Protein AF-0000000075721009 (afdb_homodimer)

Secondary structure (DSSP, 8-state):
-EEEEEEEEEPPTTSTTTT-EEEEEEE--TTTTSSPPEEEESS---BTTB-TT-BB--GGGS-----TT--GGGGS----TT--HHHHHHHHHHHHHS--TTS-S-HHHHHHHHH-HHHHHHHHHHHHHHHHHHTT--/-EEEEEEEEEPPTTSTTTT-EEEEEEE--TTTTSSPPEEEESS---BTTB-TTSBB--GGGS-----TT--GGGGS----TT--HHHHHHHHHHHHHS--TTS-S-HHHHHHHHH-HHHHHHHHHHHHHHHHHHTT--

Structure (mmCIF, N/CA/C/O backbone):
data_AF-0000000075721009-model_v1
#
loop_
_entity.id
_entity.type
_entity.pdbx_description
1 polymer 'Ubiquitin-conjugating enzyme family protein'
#
loop_
_atom_site.group_PDB
_atom_site.id
_atom_site.type_symbol
_atom_site.label_atom_id
_atom_site.label_alt_id
_atom_site.label_comp_id
_atom_site.label_asym_id
_atom_site.label_entity_id
_atom_site.label_seq_id
_atom_site.pdbx_PDB_ins_code
_atom_site.Cartn_x
_atom_site.Cartn_y
_atom_site.Cartn_z
_atom_site.occupancy
_atom_site.B_iso_or_equiv
_atom_site.auth_seq_id
_atom_site.auth_comp_id
_atom_site.auth_asym_id
_atom_site.auth_atom_id
_atom_site.pdbx_PDB_model_num
ATOM 1 N N . MET A 1 1 ? 11.953 -5.758 -6.512 1 56.84 1 MET A N 1
ATOM 2 C CA . MET A 1 1 ? 10.547 -5.809 -6.883 1 56.84 1 MET A CA 1
ATOM 3 C C . MET A 1 1 ? 9.984 -4.402 -7.094 1 56.84 1 MET A C 1
ATOM 5 O O . MET A 1 1 ? 10.141 -3.533 -6.238 1 56.84 1 MET A O 1
ATOM 9 N N . PHE A 1 2 ? 9.781 -4.086 -8.477 1 66.88 2 PHE A N 1
ATOM 10 C CA . PHE A 1 2 ? 9.352 -2.713 -8.695 1 66.88 2 PHE A CA 1
ATOM 11 C C . PHE A 1 2 ? 7.836 -2.596 -8.578 1 66.88 2 PHE A C 1
ATOM 13 O O . PHE A 1 2 ? 7.102 -3.176 -9.383 1 66.88 2 PHE A O 1
ATOM 20 N N . SER A 1 3 ? 7.258 -2.373 -7.465 1 83.38 3 SER A N 1
ATOM 21 C CA . SER A 1 3 ? 5.828 -2.148 -7.289 1 83.38 3 SER A CA 1
ATOM 22 C C . SER A 1 3 ? 5.516 -0.664 -7.129 1 83.38 3 SER A C 1
ATOM 24 O O . SER A 1 3 ? 6.395 0.124 -6.766 1 83.38 3 SER A O 1
ATOM 26 N N . HIS A 1 4 ? 4.391 -0.31 -7.734 1 89.38 4 HIS A N 1
ATOM 27 C CA . HIS A 1 4 ? 3.795 1.002 -7.504 1 89.38 4 HIS A CA 1
ATOM 28 C C . HIS A 1 4 ? 2.66 0.92 -6.488 1 89.38 4 HIS A C 1
ATOM 30 O O . HIS A 1 4 ? 1.755 0.095 -6.625 1 89.38 4 HIS A O 1
ATOM 36 N N . TRP A 1 5 ? 2.807 1.748 -5.457 1 93.69 5 TRP A N 1
ATOM 37 C CA . TRP A 1 5 ? 1.843 1.697 -4.363 1 93.69 5 TRP A CA 1
ATOM 38 C C . TRP A 1 5 ? 1.015 2.977 -4.309 1 93.69 5 TRP A C 1
ATOM 40 O O . TRP A 1 5 ? 1.565 4.082 -4.301 1 93.69 5 TRP A O 1
ATOM 50 N N . ARG A 1 6 ? -0.288 2.783 -4.262 1 94.25 6 ARG A N 1
ATOM 51 C CA . ARG A 1 6 ? -1.22 3.885 -4.043 1 94.25 6 ARG A CA 1
ATOM 52 C C . ARG A 1 6 ? -2.135 3.602 -2.857 1 94.25 6 ARG A C 1
ATOM 54 O O . ARG A 1 6 ? -2.531 2.457 -2.631 1 94.25 6 ARG A O 1
ATOM 61 N N . VAL A 1 7 ? -2.408 4.602 -2.162 1 95.44 7 VAL A N 1
ATOM 62 C CA . VAL A 1 7 ? -3.338 4.496 -1.042 1 95.44 7 VAL A CA 1
ATOM 63 C C . VAL A 1 7 ? -4.336 5.648 -1.086 1 95.44 7 VAL A C 1
ATOM 65 O O . VAL A 1 7 ? -3.982 6.77 -1.465 1 95.44 7 VAL A O 1
ATOM 68 N N . THR A 1 8 ? -5.539 5.363 -0.881 1 95.06 8 THR A N 1
ATOM 69 C CA . THR A 1 8 ? -6.562 6.387 -0.693 1 95.06 8 THR A CA 1
ATOM 70 C C . THR A 1 8 ? -6.98 6.473 0.771 1 95.06 8 THR A C 1
ATOM 72 O O . THR A 1 8 ? -7.535 5.52 1.32 1 95.06 8 THR A O 1
ATOM 75 N N . ILE A 1 9 ? -6.699 7.555 1.381 1 94.31 9 ILE A N 1
ATOM 76 C CA . ILE A 1 9 ? -7.07 7.793 2.773 1 94.31 9 ILE A CA 1
ATOM 77 C C . ILE A 1 9 ? -8.477 8.375 2.842 1 94.31 9 ILE A C 1
ATOM 79 O O . ILE A 1 9 ? -8.773 9.375 2.178 1 94.31 9 ILE A O 1
ATOM 83 N N . ILE A 1 10 ? -9.266 7.781 3.598 1 92.88 10 ILE A N 1
ATOM 84 C CA . ILE A 1 10 ? -10.633 8.242 3.779 1 92.88 10 ILE A CA 1
ATOM 85 C C . ILE A 1 10 ? -10.828 8.742 5.211 1 92.88 10 ILE A C 1
ATOM 87 O O . ILE A 1 10 ? -10.578 8.008 6.168 1 92.88 10 ILE A O 1
ATOM 91 N N . GLY A 1 11 ? -11.242 9.945 5.293 1 92.44 11 GLY A N 1
ATOM 92 C CA . GLY A 1 11 ? -11.414 10.547 6.605 1 92.44 11 GLY A CA 1
ATOM 93 C C . GLY A 1 11 ? -12.57 9.961 7.383 1 92.44 11 GLY A C 1
ATOM 94 O O . GLY A 1 11 ? -13.68 9.844 6.859 1 92.44 11 GLY A O 1
ATOM 95 N N . GLN A 1 12 ? -12.312 9.602 8.594 1 89.81 12 GLN A N 1
ATOM 96 C CA . GLN A 1 12 ? -13.336 9.031 9.453 1 89.81 12 GLN A CA 1
ATOM 97 C C . GLN A 1 12 ? -14.195 10.117 10.094 1 89.81 12 GLN A C 1
ATOM 99 O O . GLN A 1 12 ? -13.727 11.242 10.297 1 89.81 12 GLN A O 1
ATOM 104 N N . SER A 1 13 ? -15.391 9.758 10.484 1 91.75 13 SER A N 1
ATOM 105 C CA . SER A 1 13 ? -16.297 10.695 11.133 1 91.75 13 SER A CA 1
ATOM 106 C C . SER A 1 13 ? -15.703 11.234 12.43 1 91.75 13 SER A C 1
ATOM 108 O O . SER A 1 13 ? -15.102 10.484 13.195 1 91.75 13 SER A O 1
ATOM 110 N N . GLY A 1 14 ? -15.883 12.492 12.688 1 91.75 14 GLY A N 1
ATOM 111 C CA . GLY A 1 14 ? -15.453 13.094 13.938 1 91.75 14 GLY A CA 1
ATOM 112 C C . GLY A 1 14 ? -14.047 13.664 13.875 1 91.75 14 GLY A C 1
ATOM 113 O O . GLY A 1 14 ? -13.547 14.203 14.859 1 91.75 14 GLY A O 1
ATOM 114 N N . THR A 1 15 ? -13.43 13.484 12.75 1 91.31 15 THR A N 1
ATOM 115 C CA . THR A 1 15 ? -12.094 14.047 12.586 1 91.31 15 THR A CA 1
ATOM 116 C C . THR A 1 15 ? -12.148 15.336 11.766 1 91.31 15 THR A C 1
ATOM 118 O O . THR A 1 15 ? -13.188 15.664 11.188 1 91.31 15 THR A O 1
ATOM 121 N N . ARG A 1 16 ? -11.109 16.062 11.688 1 92.38 16 ARG A N 1
ATOM 122 C CA . ARG A 1 16 ? -11.016 17.297 10.922 1 92.38 16 ARG A CA 1
ATOM 123 C C . ARG A 1 16 ? -11.125 17.031 9.422 1 92.38 16 ARG A C 1
ATOM 125 O O . ARG A 1 16 ? -11.367 17.938 8.641 1 92.38 16 ARG A O 1
ATOM 132 N N . PHE A 1 17 ? -10.961 15.922 9.031 1 93 17 PHE A N 1
ATOM 133 C CA . PHE A 1 17 ? -11.023 15.602 7.613 1 93 17 PHE A CA 1
ATOM 134 C C . PHE A 1 17 ? -12.07 14.531 7.34 1 93 17 PHE A C 1
ATOM 136 O O . PHE A 1 17 ? -11.906 13.703 6.449 1 93 17 PHE A O 1
ATOM 143 N N . SER A 1 18 ? -13.102 14.641 8.086 1 92.19 18 SER A N 1
ATOM 144 C CA . SER A 1 18 ? -14.234 13.742 7.902 1 92.19 18 SER A CA 1
ATOM 145 C C . SER A 1 18 ? -14.734 13.766 6.461 1 92.19 18 SER A C 1
ATOM 147 O O . SER A 1 18 ? -14.852 14.836 5.855 1 92.19 18 SER A O 1
ATOM 149 N N . ASP A 1 19 ? -14.938 12.602 5.871 1 89.62 19 ASP A N 1
ATOM 150 C CA . ASP A 1 19 ? -15.539 12.398 4.559 1 89.62 19 ASP A CA 1
ATOM 151 C C . ASP A 1 19 ? -14.57 12.789 3.443 1 89.62 19 ASP A C 1
ATOM 153 O O . ASP A 1 19 ? -14.961 12.859 2.275 1 89.62 19 ASP A O 1
ATOM 157 N N . CYS A 1 20 ? -13.375 13.109 3.758 1 92.81 20 CYS A N 1
ATOM 158 C CA . CYS A 1 20 ? -12.367 13.406 2.742 1 92.81 20 CYS A CA 1
ATOM 159 C C . CYS A 1 20 ? -11.859 12.125 2.086 1 92.81 20 CYS A C 1
ATOM 161 O O . CYS A 1 20 ? -11.789 11.078 2.73 1 92.81 20 CYS A O 1
ATOM 163 N N . ILE A 1 21 ? -11.68 12.188 0.817 1 93.88 21 ILE A N 1
ATOM 164 C CA . ILE A 1 21 ? -11.062 11.117 0.042 1 93.88 21 ILE A CA 1
ATOM 165 C C . ILE A 1 21 ? -9.75 11.609 -0.558 1 93.88 21 ILE A C 1
ATOM 167 O O . ILE A 1 21 ? -9.75 12.422 -1.487 1 93.88 21 ILE A O 1
ATOM 171 N N . LEU A 1 22 ? -8.641 11.133 -0.077 1 96.12 22 LEU A N 1
ATOM 172 C CA . LEU A 1 22 ? -7.328 11.688 -0.396 1 96.12 22 LEU A CA 1
ATOM 173 C C . LEU A 1 22 ? -6.414 10.617 -0.989 1 96.12 22 LEU A C 1
ATOM 175 O O . LEU A 1 22 ? -5.867 9.789 -0.259 1 96.12 22 LEU A O 1
ATOM 179 N N . PRO A 1 23 ? -6.246 10.625 -2.312 1 96.06 23 PRO A N 1
ATOM 180 C CA . PRO A 1 23 ? -5.34 9.656 -2.936 1 96.06 23 PRO A CA 1
ATOM 181 C C . PRO A 1 23 ? -3.871 10.039 -2.779 1 96.06 23 PRO A C 1
ATOM 183 O O . PRO A 1 23 ? -3.527 11.227 -2.844 1 96.06 23 PRO A O 1
ATOM 186 N N . ALA A 1 24 ? -3.043 9.086 -2.549 1 96.75 24 ALA A N 1
ATOM 187 C CA . ALA A 1 24 ? -1.603 9.273 -2.4 1 96.75 24 ALA A CA 1
ATOM 188 C C . ALA A 1 24 ? -0.831 8.102 -3.002 1 96.75 24 ALA A C 1
ATOM 190 O O . ALA A 1 24 ? -1.404 7.039 -3.262 1 96.75 24 ALA A O 1
ATOM 191 N N . GLU A 1 25 ? 0.411 8.375 -3.26 1 96.94 25 GLU A N 1
ATOM 192 C CA . GLU A 1 25 ? 1.285 7.305 -3.736 1 96.94 25 GLU A CA 1
ATOM 193 C C . GLU A 1 25 ? 2.559 7.219 -2.9 1 96.94 25 GLU A C 1
ATOM 195 O O . GLU A 1 25 ? 2.961 8.203 -2.271 1 96.94 25 GLU A O 1
ATOM 200 N N . LEU A 1 26 ? 3.141 6.031 -2.807 1 96.12 26 LEU A N 1
ATOM 201 C CA . LEU A 1 26 ? 4.441 5.777 -2.201 1 96.12 26 LEU A CA 1
ATOM 202 C C . LEU A 1 26 ? 5.473 5.402 -3.26 1 96.12 26 LEU A C 1
ATOM 204 O O . LEU A 1 26 ? 5.215 4.547 -4.109 1 96.12 26 LEU A O 1
ATOM 208 N N . ILE A 1 27 ? 6.559 6.082 -3.23 1 94.69 27 ILE A N 1
ATOM 209 C CA . ILE A 1 27 ? 7.656 5.84 -4.156 1 94.69 27 ILE A CA 1
ATOM 210 C C . ILE A 1 27 ? 8.844 5.238 -3.404 1 94.69 27 ILE A C 1
ATOM 212 O O . ILE A 1 27 ? 9.469 5.906 -2.576 1 94.69 27 ILE A O 1
ATOM 216 N N . PHE A 1 28 ? 9.172 4.023 -3.791 1 92.88 28 PHE A N 1
ATOM 217 C CA . PHE A 1 28 ? 10.172 3.279 -3.029 1 92.88 28 PHE A CA 1
ATOM 218 C C . PHE A 1 28 ? 11.547 3.41 -3.668 1 92.88 28 PHE A C 1
ATOM 220 O O . PHE A 1 28 ? 11.68 3.309 -4.891 1 92.88 28 PHE A O 1
ATOM 227 N N . PRO A 1 29 ? 12.508 3.684 -2.82 1 92.06 29 PRO A N 1
ATOM 228 C CA . PRO A 1 29 ? 13.875 3.637 -3.344 1 92.06 29 PRO A CA 1
ATOM 229 C C . PRO A 1 29 ? 14.359 2.213 -3.609 1 92.06 29 PRO A C 1
ATOM 231 O O . PRO A 1 29 ? 13.711 1.249 -3.193 1 92.06 29 PRO A O 1
ATOM 234 N N . GLU A 1 30 ? 15.445 2.076 -4.238 1 88.06 30 GLU A N 1
ATOM 235 C CA . GLU A 1 30 ? 15.984 0.767 -4.59 1 88.06 30 GLU A CA 1
ATOM 236 C C . GLU A 1 30 ? 16.406 -0.006 -3.346 1 88.06 30 GLU A C 1
ATOM 238 O O . GLU A 1 30 ? 16.328 -1.235 -3.312 1 88.06 30 GLU A O 1
ATOM 243 N N . ASP A 1 31 ? 16.812 0.686 -2.352 1 90.88 31 ASP A N 1
ATOM 244 C CA . ASP A 1 31 ? 17.375 0.026 -1.173 1 90.88 31 ASP A CA 1
ATOM 245 C C . ASP A 1 31 ? 16.344 -0.049 -0.05 1 90.88 31 ASP A C 1
ATOM 247 O O . ASP A 1 31 ? 16.688 -0.288 1.107 1 90.88 31 ASP A O 1
ATOM 251 N N . PHE A 1 32 ? 15.164 0.135 -0.405 1 90.75 32 PHE A N 1
ATOM 252 C CA . PHE A 1 32 ? 14.141 -0.122 0.598 1 90.75 32 PHE A CA 1
ATOM 253 C C . PHE A 1 32 ? 14.305 -1.515 1.195 1 90.75 32 PHE A C 1
ATOM 255 O O . PHE A 1 32 ? 14.57 -2.479 0.474 1 90.75 32 PHE A O 1
ATOM 262 N N . PRO A 1 33 ? 14.18 -1.619 2.514 1 90.25 33 PRO A N 1
ATOM 263 C CA . PRO A 1 33 ? 13.719 -0.748 3.598 1 90.25 33 PRO A CA 1
ATOM 264 C C . PRO A 1 33 ? 14.867 -0.034 4.309 1 90.25 33 PRO A C 1
ATOM 266 O O . PRO A 1 33 ? 14.68 0.503 5.402 1 90.25 33 PRO A O 1
ATOM 269 N N . MET A 1 34 ? 16.031 -0.013 3.736 1 91.56 34 MET A N 1
ATOM 270 C CA . MET A 1 34 ? 17.125 0.714 4.363 1 91.56 34 MET A CA 1
ATOM 271 C C . MET A 1 34 ? 16.859 2.215 4.367 1 91.56 34 MET A C 1
ATOM 273 O O . MET A 1 34 ? 17.219 2.914 5.312 1 91.56 34 MET A O 1
ATOM 277 N N . ARG A 1 35 ? 16.188 2.666 3.332 1 93 35 ARG A N 1
ATOM 278 C CA . ARG A 1 35 ? 15.695 4.039 3.246 1 93 35 ARG A CA 1
ATOM 279 C C . ARG A 1 35 ? 14.18 4.07 3.104 1 93 35 ARG A C 1
ATOM 281 O O . ARG A 1 35 ? 13.586 3.15 2.543 1 93 35 ARG A O 1
ATOM 288 N N . PRO A 1 36 ? 13.57 5.125 3.59 1 93.75 36 PRO A N 1
ATOM 289 C CA . PRO A 1 36 ? 12.109 5.207 3.49 1 93.75 36 PRO A CA 1
ATOM 290 C C . PRO A 1 36 ? 11.633 5.559 2.082 1 93.75 36 PRO A C 1
ATOM 292 O O . PRO A 1 36 ? 12.406 6.094 1.282 1 93.75 36 PRO A O 1
ATOM 295 N N . PRO A 1 37 ? 10.398 5.152 1.771 1 95.19 37 PRO A N 1
ATOM 296 C CA . PRO A 1 37 ? 9.789 5.703 0.556 1 95.19 37 PRO A CA 1
ATOM 297 C C . PRO A 1 37 ? 9.453 7.184 0.686 1 95.19 37 PRO A C 1
ATOM 299 O O . PRO A 1 37 ? 9.516 7.742 1.784 1 95.19 37 PRO A O 1
ATOM 302 N N . MET A 1 38 ? 9.211 7.816 -0.399 1 96.25 38 MET A N 1
ATOM 303 C CA . MET A 1 38 ? 8.562 9.125 -0.453 1 96.25 38 MET A CA 1
ATOM 304 C C . MET A 1 38 ? 7.055 8.977 -0.588 1 96.25 38 MET A C 1
ATOM 306 O O . MET A 1 38 ? 6.574 8.102 -1.313 1 96.25 38 MET A O 1
ATOM 310 N N . MET A 1 39 ? 6.348 9.75 0.115 1 97.75 39 MET A N 1
ATOM 311 C CA . MET A 1 39 ? 4.898 9.773 -0.057 1 97.75 39 MET A CA 1
ATOM 312 C C . MET A 1 39 ? 4.441 11.109 -0.638 1 97.75 39 MET A C 1
ATOM 314 O O . MET A 1 39 ? 4.941 12.164 -0.246 1 97.75 39 MET A O 1
ATOM 318 N N . LYS A 1 40 ? 3.512 10.992 -1.586 1 98 40 LYS A N 1
ATOM 319 C CA . LYS A 1 40 ? 2.967 12.172 -2.242 1 98 40 LYS A CA 1
ATOM 320 C C . LYS A 1 40 ? 1.448 12.086 -2.367 1 98 40 LYS A C 1
ATOM 322 O O . LYS A 1 40 ? 0.918 11.078 -2.85 1 98 40 LYS A O 1
ATOM 327 N N . PHE A 1 41 ? 0.771 13.117 -1.893 1 97.81 41 PHE A N 1
ATOM 328 C CA . PHE A 1 41 ? -0.646 13.211 -2.223 1 97.81 41 PHE A CA 1
ATOM 329 C C . PHE A 1 41 ? -0.837 13.539 -3.699 1 97.81 41 PHE A C 1
ATOM 331 O O . PHE A 1 41 ? -0.081 14.328 -4.27 1 97.81 41 PHE A O 1
ATOM 338 N N . LEU A 1 42 ? -1.835 12.961 -4.34 1 96.5 42 LEU A N 1
ATOM 339 C CA . LEU A 1 42 ? -2.051 13.094 -5.773 1 96.5 42 LEU A CA 1
ATOM 340 C C . LEU A 1 42 ? -3.047 14.211 -6.07 1 96.5 42 LEU A C 1
ATOM 342 O O . LEU A 1 42 ? -3.406 14.438 -7.23 1 96.5 42 LEU A O 1
ATOM 346 N N . CYS A 1 43 ? -3.586 14.867 -5.129 1 96.06 43 CYS A N 1
ATOM 347 C CA . CYS A 1 43 ? -4.453 16.031 -5.246 1 96.06 43 CYS A CA 1
ATOM 348 C C . CYS A 1 43 ? -3.838 17.234 -4.543 1 96.06 43 CYS A C 1
ATOM 350 O O . CYS A 1 43 ? -2.945 17.094 -3.709 1 96.06 43 CYS A O 1
ATOM 352 N N . PRO A 1 44 ? -4.301 18.484 -4.965 1 96.5 44 PRO A N 1
ATOM 353 C CA . PRO A 1 44 ? -3.801 19.656 -4.238 1 96.5 44 PRO A CA 1
ATOM 354 C C . PRO A 1 44 ? -4.145 19.625 -2.75 1 96.5 44 PRO A C 1
ATOM 356 O O . PRO A 1 44 ? -5.242 19.188 -2.377 1 96.5 44 PRO A O 1
ATOM 359 N N . MET A 1 45 ? -3.189 20 -1.943 1 97.94 45 MET A N 1
ATOM 360 C CA . MET A 1 45 ? -3.375 20.016 -0.496 1 97.94 45 MET A CA 1
ATOM 361 C C . MET A 1 45 ? -3.021 21.391 0.079 1 97.94 45 MET A C 1
ATOM 363 O O . MET A 1 45 ? -2.184 22.109 -0.478 1 97.94 45 MET A O 1
ATOM 367 N N . PHE A 1 46 ? -3.721 21.797 1.107 1 98.25 46 PHE A N 1
ATOM 368 C CA . PHE A 1 46 ? -3.391 22.953 1.914 1 98.25 46 PHE A CA 1
ATOM 369 C C . PHE A 1 46 ? -3.082 22.562 3.352 1 98.25 46 PHE A C 1
ATOM 371 O O . PHE A 1 46 ? -3.99 22.438 4.176 1 98.25 46 PHE A O 1
ATOM 378 N N . HIS A 1 47 ? -1.839 22.359 3.668 1 98.5 47 HIS A N 1
ATOM 379 C CA . HIS A 1 47 ? -1.368 21.859 4.953 1 98.5 47 HIS A CA 1
ATOM 380 C C . HIS A 1 47 ? 0.086 22.25 5.199 1 98.5 47 HIS A C 1
ATOM 382 O O . HIS A 1 47 ? 0.912 22.188 4.285 1 98.5 47 HIS A O 1
ATOM 388 N N . PRO A 1 48 ? 0.49 22.594 6.391 1 98.56 48 PRO A N 1
ATOM 389 C CA . PRO A 1 48 ? 1.857 23.031 6.676 1 98.56 48 PRO A CA 1
ATOM 390 C C . PRO A 1 48 ? 2.904 21.984 6.324 1 98.56 48 PRO A C 1
ATOM 392 O O . PRO A 1 48 ? 4.008 22.312 5.887 1 98.56 48 PRO A O 1
ATOM 395 N N . ASN A 1 49 ? 2.594 20.672 6.441 1 98.12 49 ASN A N 1
ATOM 396 C CA . ASN A 1 49 ? 3.574 19.594 6.32 1 98.12 49 ASN A CA 1
ATOM 397 C C . ASN A 1 49 ? 3.459 18.875 4.977 1 98.12 49 ASN A C 1
ATOM 399 O O . ASN A 1 49 ? 3.986 17.781 4.809 1 98.12 49 ASN A O 1
ATOM 403 N N . ILE A 1 50 ? 2.709 19.422 4.109 1 98.31 50 ILE A N 1
ATOM 404 C CA . ILE A 1 50 ? 2.564 18.906 2.752 1 98.31 50 ILE A CA 1
ATOM 405 C C . ILE A 1 50 ? 2.934 19.984 1.746 1 98.31 50 ILE A C 1
ATOM 407 O O . ILE A 1 50 ? 2.34 21.078 1.745 1 98.31 50 ILE A O 1
ATOM 411 N N . GLY A 1 51 ? 3.877 19.641 0.891 1 97.75 51 GLY A N 1
ATOM 412 C CA . GLY A 1 51 ? 4.332 20.594 -0.106 1 97.75 51 GLY A CA 1
ATOM 413 C C . GLY A 1 51 ? 3.314 20.844 -1.202 1 97.75 51 GLY A C 1
ATOM 414 O O . GLY A 1 51 ? 2.324 20.109 -1.315 1 97.75 51 GLY A O 1
ATOM 415 N N . GLU A 1 52 ? 3.586 21.859 -1.974 1 95.75 52 GLU A N 1
ATOM 416 C CA . GLU A 1 52 ? 2.705 22.188 -3.088 1 95.75 52 GLU A CA 1
ATOM 417 C C . GLU A 1 52 ? 2.627 21.047 -4.098 1 95.75 52 GLU A C 1
ATOM 419 O O . GLU A 1 52 ? 1.613 20.891 -4.777 1 95.75 52 GLU A O 1
ATOM 424 N N . ASP A 1 53 ? 3.611 20.25 -4.145 1 96.69 53 ASP A N 1
ATOM 425 C CA . ASP A 1 53 ? 3.645 19.125 -5.074 1 96.69 53 ASP A CA 1
ATOM 426 C C . ASP A 1 53 ? 3.047 17.875 -4.445 1 96.69 53 ASP A C 1
ATOM 428 O O . ASP A 1 53 ? 3.061 16.797 -5.051 1 96.69 53 ASP A O 1
ATOM 432 N N . GLY A 1 54 ? 2.652 17.984 -3.244 1 97.81 54 GLY A N 1
ATOM 433 C CA . GLY A 1 54 ? 1.982 16.875 -2.582 1 97.81 54 GLY A CA 1
ATOM 434 C C . GLY A 1 54 ? 2.9 16.078 -1.678 1 97.81 54 GLY A C 1
ATOM 435 O O . GLY A 1 54 ? 2.445 15.203 -0.937 1 97.81 54 GLY A O 1
ATOM 436 N N . LYS A 1 55 ? 4.211 16.422 -1.689 1 98.12 55 LYS A N 1
ATOM 437 C CA . LYS A 1 55 ? 5.176 15.672 -0.888 1 98.12 55 LYS A CA 1
ATOM 438 C C . LYS A 1 55 ? 4.898 15.836 0.604 1 98.12 55 LYS A C 1
ATOM 440 O O . LYS A 1 55 ? 4.605 16.938 1.067 1 98.12 55 LYS A O 1
ATOM 445 N N . VAL A 1 56 ? 5.059 14.789 1.291 1 97.69 56 VAL A N 1
ATOM 446 C CA . VAL A 1 56 ? 4.777 14.789 2.723 1 97.69 56 VAL A CA 1
ATOM 447 C C . VAL A 1 56 ? 6.082 14.891 3.506 1 97.69 56 VAL A C 1
ATOM 449 O O . VAL A 1 56 ? 7.066 14.227 3.174 1 97.69 56 VAL A O 1
ATOM 452 N N . CYS A 1 57 ? 6.004 15.734 4.473 1 94.62 57 CYS A N 1
ATOM 453 C CA . CYS A 1 57 ? 7.18 15.891 5.32 1 94.62 57 CYS A CA 1
ATOM 454 C C . CYS A 1 57 ? 6.875 15.5 6.762 1 94.62 57 CYS A C 1
ATOM 456 O O . CYS A 1 57 ? 6.402 16.328 7.547 1 94.62 57 CYS A O 1
ATOM 458 N N . ILE A 1 58 ? 7.223 14.297 7.152 1 93.81 58 ILE A N 1
ATOM 459 C CA . ILE A 1 58 ? 7.129 13.805 8.523 1 93.81 58 ILE A CA 1
ATOM 460 C C . ILE A 1 58 ? 8.406 13.062 8.891 1 93.81 58 ILE A C 1
ATOM 462 O O . ILE A 1 58 ? 9.148 12.609 8.016 1 93.81 58 ILE A O 1
ATOM 466 N N . SER A 1 59 ? 8.602 12.898 10.117 1 90.94 59 SER A N 1
ATOM 467 C CA . SER A 1 59 ? 9.867 12.367 10.617 1 90.94 59 SER A CA 1
ATOM 468 C C . SER A 1 59 ? 10.102 10.945 10.141 1 90.94 59 SER A C 1
ATOM 470 O O . SER A 1 59 ? 11.234 10.562 9.828 1 90.94 59 SER A O 1
ATOM 472 N N . ILE A 1 60 ? 9.031 10.125 10.062 1 93.75 60 ILE A N 1
ATOM 473 C CA . ILE A 1 60 ? 9.172 8.711 9.727 1 93.75 60 ILE A CA 1
ATOM 474 C C . ILE A 1 60 ? 9.609 8.562 8.273 1 93.75 60 ILE A C 1
ATOM 476 O O . ILE A 1 60 ? 10.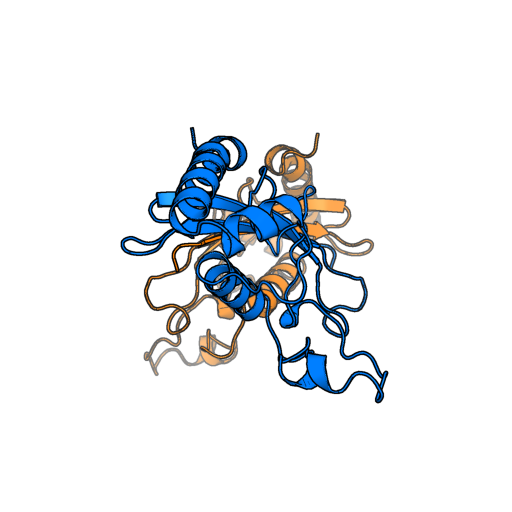023 7.484 7.848 1 93.75 60 ILE A O 1
ATOM 480 N N . LEU A 1 61 ? 9.516 9.57 7.473 1 94.5 61 LEU A N 1
ATOM 481 C CA . LEU A 1 61 ? 9.891 9.508 6.066 1 94.5 61 LEU A CA 1
ATOM 482 C C . LEU A 1 61 ? 11.289 10.07 5.855 1 94.5 61 LEU A C 1
ATOM 484 O O . LEU A 1 61 ? 11.766 10.156 4.723 1 94.5 61 LEU A O 1
ATOM 488 N N . HIS A 1 62 ? 11.906 10.484 6.988 1 91.56 62 HIS A N 1
ATOM 489 C CA . HIS A 1 62 ? 13.266 11.023 6.902 1 91.56 62 HIS A CA 1
ATOM 490 C C . HIS A 1 62 ? 14.281 10.023 7.438 1 91.56 62 HIS A C 1
ATOM 492 O O . HIS A 1 62 ? 14.055 9.383 8.461 1 91.56 62 HIS A O 1
ATOM 498 N N . GLU A 1 63 ? 15.414 9.961 6.766 1 85.62 63 GLU A N 1
ATOM 499 C CA . GLU A 1 63 ? 16.484 9.062 7.188 1 85.62 63 GLU A CA 1
ATOM 500 C C . GLU A 1 63 ? 17.156 9.562 8.461 1 85.62 63 GLU A C 1
ATOM 502 O O . GLU A 1 63 ? 17.141 10.766 8.75 1 85.62 63 GLU A O 1
ATOM 507 N N . GLN A 1 64 ? 17.688 8.688 9.211 1 77 64 GLN A N 1
ATOM 508 C CA . GLN A 1 64 ? 18.438 9.055 10.414 1 77 64 GLN A CA 1
ATOM 509 C C . GLN A 1 64 ? 19.719 9.797 10.055 1 77 64 GLN A C 1
ATOM 511 O O . GLN A 1 64 ? 20.438 9.398 9.125 1 77 64 GLN A O 1
ATOM 516 N N . LYS A 1 65 ? 19.688 11.086 9.836 1 64.31 65 LYS A N 1
ATOM 517 C CA . LYS A 1 65 ? 20.922 11.797 9.508 1 64.31 65 LYS A CA 1
ATOM 518 C C . LYS A 1 65 ? 21.969 11.602 10.594 1 64.31 65 LYS A C 1
ATOM 520 O O . LYS A 1 65 ? 21.641 11.492 11.773 1 64.31 65 LYS A O 1
ATOM 525 N N . ASP A 1 66 ? 23.094 10.984 10.203 1 54.97 66 ASP A N 1
ATOM 526 C CA . ASP A 1 66 ? 24.281 10.938 11.062 1 54.97 66 ASP A CA 1
ATOM 527 C C . ASP A 1 66 ? 24.562 12.305 11.688 1 54.97 66 ASP A C 1
ATOM 529 O O . ASP A 1 66 ? 25.594 12.492 12.328 1 54.97 66 ASP A O 1
ATOM 533 N N . ASP A 1 67 ? 23.828 13.203 11.32 1 51.56 67 ASP A N 1
ATOM 534 C CA . ASP A 1 67 ? 24.375 14.461 11.82 1 51.56 67 ASP A CA 1
ATOM 535 C C . ASP A 1 67 ? 24.047 14.641 13.305 1 51.56 67 ASP A C 1
ATOM 537 O O . ASP A 1 67 ? 22.891 14.812 13.68 1 51.56 67 ASP A O 1
ATOM 541 N N . PRO A 1 68 ? 25.062 14.328 14.211 1 50.44 68 PRO A N 1
ATOM 542 C CA . PRO A 1 68 ? 25.016 14.492 15.664 1 50.44 68 PRO A CA 1
ATOM 543 C C . PRO A 1 68 ? 24.516 15.875 16.094 1 50.44 68 PRO A C 1
ATOM 545 O O . PRO A 1 68 ? 24.25 16.094 17.266 1 50.44 68 PRO A O 1
ATOM 548 N N . THR A 1 69 ? 24.812 16.781 15.266 1 50.38 69 THR A N 1
ATOM 549 C CA . THR A 1 69 ? 24.703 18.141 15.789 1 50.38 69 THR A CA 1
ATOM 550 C C . THR A 1 69 ? 23.25 18.578 15.875 1 50.38 69 THR A C 1
ATOM 552 O O . THR A 1 69 ? 22.938 19.594 16.484 1 50.38 69 THR A O 1
ATOM 555 N N . ASN A 1 70 ? 22.359 18 15.055 1 49.56 70 ASN A N 1
ATOM 556 C CA . ASN A 1 70 ? 21 18.547 15.156 1 49.56 70 ASN A CA 1
ATOM 557 C C . ASN A 1 70 ? 20.141 17.719 16.109 1 49.56 70 ASN A C 1
ATOM 559 O O . ASN A 1 70 ? 19.469 16.781 15.695 1 49.56 70 ASN A O 1
ATOM 563 N N . GLU A 1 71 ? 20.406 17.844 17.312 1 46.69 71 GLU A N 1
ATOM 564 C CA . GLU A 1 71 ? 19.781 17.281 18.516 1 46.69 71 GLU A CA 1
ATOM 565 C C . GLU A 1 71 ? 18.266 17.391 18.438 1 46.69 71 GLU A C 1
ATOM 567 O O . GLU A 1 71 ? 17.547 16.547 18.984 1 46.69 71 GLU A O 1
ATOM 572 N N . GLN A 1 72 ? 17.766 18.562 18.109 1 46.66 72 GLN A N 1
ATOM 573 C CA . GLN A 1 72 ? 16.359 18.891 18.297 1 46.66 72 GLN A CA 1
ATOM 574 C C . GLN A 1 72 ? 15.461 17.984 17.453 1 46.66 72 GLN A C 1
ATOM 576 O O . GLN A 1 72 ? 14.328 17.688 17.844 1 46.66 72 GLN A O 1
ATOM 581 N N . GLU A 1 73 ? 15.781 17.75 16.188 1 51.03 73 GLU A N 1
ATOM 582 C CA . GLU A 1 73 ? 14.953 16.891 15.336 1 51.03 73 GLU A CA 1
ATOM 583 C C . GLU A 1 73 ? 14.914 15.461 15.859 1 51.03 73 GLU A C 1
ATOM 585 O O . GLU A 1 73 ? 14.359 14.578 15.211 1 51.03 73 GLU A O 1
ATOM 590 N N . GLN A 1 74 ? 15.641 15.266 16.938 1 47.19 74 GLN A N 1
ATOM 591 C CA . GLN A 1 74 ? 15.93 13.984 17.578 1 47.19 74 GLN A CA 1
ATOM 592 C C . GLN A 1 74 ? 14.664 13.352 18.141 1 47.19 74 GLN A C 1
ATOM 594 O O . GLN A 1 74 ? 14.68 12.195 18.562 1 47.19 74 GLN A O 1
ATOM 599 N N . LEU A 1 75 ? 13.766 14.234 18.547 1 48.28 75 LEU A N 1
ATOM 600 C CA . LEU A 1 75 ? 12.703 13.617 19.344 1 48.28 75 LEU A CA 1
ATOM 601 C C . LEU A 1 75 ? 11.781 12.789 18.453 1 48.28 75 LEU A C 1
ATOM 603 O O . LEU A 1 75 ? 11.039 11.938 18.953 1 48.28 75 LEU A O 1
ATOM 607 N N . ASN A 1 76 ? 11.727 13.117 17.047 1 60.75 76 ASN A N 1
ATOM 608 C CA . ASN A 1 76 ? 10.734 12.375 16.281 1 60.75 76 ASN A CA 1
ATOM 609 C C . ASN A 1 76 ? 11.336 11.141 15.625 1 60.75 76 ASN A C 1
ATOM 611 O O . ASN A 1 76 ? 12.477 11.172 15.164 1 60.75 76 ASN A O 1
ATOM 615 N N . GLU A 1 77 ? 10.758 10.031 15.922 1 71.06 77 GLU A N 1
ATOM 616 C CA . GLU A 1 77 ? 11.273 8.75 15.438 1 71.06 77 GLU A CA 1
ATOM 617 C C . GLU A 1 77 ? 11.5 8.773 13.93 1 71.06 77 GLU A C 1
ATOM 619 O O . GLU A 1 77 ? 10.562 9.016 13.164 1 71.06 77 GLU A O 1
ATOM 624 N N . LYS A 1 78 ? 12.727 8.852 13.562 1 87.44 78 LYS A N 1
ATOM 625 C CA . LYS A 1 78 ? 13.148 8.742 12.164 1 87.44 78 LYS A CA 1
ATOM 626 C C . LYS A 1 78 ? 12.891 7.336 11.625 1 87.44 78 LYS A C 1
ATOM 628 O O . LYS A 1 78 ? 12.492 6.441 12.375 1 87.44 78 LYS A O 1
ATOM 633 N N . TRP A 1 79 ? 13 7.266 10.305 1 92.81 79 TRP A N 1
ATOM 634 C CA . TRP A 1 79 ? 12.727 5.996 9.641 1 92.81 79 TRP A CA 1
ATOM 635 C C . TRP A 1 79 ? 13.648 4.898 10.172 1 92.81 79 TRP A C 1
ATOM 637 O O . TRP A 1 79 ? 14.852 5.117 10.344 1 92.81 79 TRP A O 1
ATOM 647 N N . LEU A 1 80 ? 13.156 3.848 10.469 1 92.12 80 LEU A N 1
ATOM 648 C CA . LEU A 1 80 ? 13.867 2.605 10.766 1 92.12 80 LEU A CA 1
ATOM 649 C C . LEU A 1 80 ? 13.375 1.473 9.867 1 92.12 80 LEU A C 1
ATOM 651 O O . LEU A 1 80 ? 12.188 1.407 9.547 1 92.12 80 LEU A O 1
ATOM 655 N N . PRO A 1 81 ? 14.281 0.57 9.539 1 90.94 81 PRO A N 1
ATOM 656 C CA . PRO A 1 81 ? 13.906 -0.533 8.648 1 90.94 81 PRO A CA 1
ATOM 657 C C . PRO A 1 81 ? 12.789 -1.396 9.219 1 90.94 81 PRO A C 1
ATOM 659 O O . PRO A 1 81 ? 12.148 -2.156 8.484 1 90.94 81 PRO A O 1
ATOM 662 N N . VAL A 1 82 ? 12.547 -1.191 10.438 1 89.62 82 VAL A N 1
ATOM 663 C CA . VAL A 1 82 ? 11.508 -2.006 11.062 1 89.62 82 VAL A CA 1
ATOM 664 C C . VAL A 1 82 ? 10.141 -1.381 10.805 1 89.62 82 VAL A C 1
ATOM 666 O O . VAL A 1 82 ? 9.109 -2.051 10.938 1 89.62 82 VAL A O 1
ATOM 669 N N . HIS A 1 83 ? 10.047 -0.093 10.367 1 91.56 83 HIS A N 1
ATOM 670 C CA . HIS A 1 83 ? 8.773 0.528 10.023 1 91.56 83 HIS A CA 1
ATOM 671 C C . HIS A 1 83 ? 8.172 -0.113 8.773 1 91.56 83 HIS A C 1
ATOM 673 O O . HIS A 1 83 ? 8.883 -0.74 7.988 1 91.56 83 HIS A O 1
ATOM 679 N N . THR A 1 84 ? 6.875 0.023 8.672 1 91.81 84 THR A N 1
ATOM 680 C CA . THR A 1 84 ? 6.137 -0.575 7.562 1 91.81 84 THR A CA 1
ATOM 681 C C . THR A 1 84 ? 5.379 0.493 6.777 1 91.81 84 THR A C 1
ATOM 683 O O . THR A 1 84 ? 5.324 1.652 7.195 1 91.81 84 THR A O 1
ATOM 686 N N . ILE A 1 85 ? 4.844 0.054 5.703 1 92.31 85 ILE A N 1
ATOM 687 C CA . ILE A 1 85 ? 4.004 0.952 4.914 1 92.31 85 ILE A CA 1
ATOM 688 C C . ILE A 1 85 ? 2.791 1.379 5.738 1 92.31 85 ILE A C 1
ATOM 690 O O . ILE A 1 85 ? 2.355 2.529 5.66 1 92.31 85 ILE A O 1
ATOM 694 N N . GLU A 1 86 ? 2.277 0.509 6.562 1 91.62 86 GLU A N 1
ATOM 695 C CA . GLU A 1 86 ? 1.152 0.813 7.441 1 91.62 86 GLU A CA 1
ATOM 696 C C . GLU A 1 86 ? 1.514 1.905 8.445 1 91.62 86 GLU A C 1
ATOM 698 O O . GLU A 1 86 ? 0.743 2.844 8.656 1 91.62 86 GLU A O 1
ATOM 703 N N . THR A 1 87 ? 2.697 1.764 9.031 1 93.19 87 THR A N 1
ATOM 704 C CA . THR A 1 87 ? 3.119 2.756 10.016 1 93.19 87 THR A CA 1
ATOM 705 C C . THR A 1 87 ? 3.256 4.133 9.367 1 93.19 87 THR A C 1
ATOM 707 O O . THR A 1 87 ? 2.953 5.148 9.992 1 93.19 87 THR A O 1
ATOM 710 N N . ILE A 1 88 ? 3.691 4.141 8.125 1 95 88 ILE A N 1
ATOM 711 C CA . ILE A 1 88 ? 3.807 5.398 7.395 1 95 88 ILE A CA 1
ATOM 712 C C . ILE A 1 88 ? 2.424 6.023 7.223 1 95 88 ILE A C 1
ATOM 714 O O . ILE A 1 88 ? 2.217 7.191 7.562 1 95 88 ILE A O 1
ATOM 718 N N . VAL A 1 89 ? 1.474 5.273 6.766 1 95.31 89 VAL A N 1
ATOM 719 C CA . VAL A 1 89 ? 0.137 5.773 6.465 1 95.31 89 VAL A CA 1
ATOM 720 C C . VAL A 1 89 ? -0.536 6.246 7.75 1 95.31 89 VAL A C 1
ATOM 722 O O . VAL A 1 89 ? -1.172 7.305 7.773 1 95.31 89 VAL A O 1
ATOM 725 N N . ILE A 1 90 ? -0.403 5.559 8.789 1 93.56 90 ILE A N 1
ATOM 726 C CA . ILE A 1 90 ? -0.977 5.93 10.078 1 93.56 90 ILE A CA 1
ATOM 727 C C . ILE A 1 90 ? -0.394 7.262 10.539 1 93.56 90 ILE A C 1
ATOM 729 O O . ILE A 1 90 ? -1.129 8.148 10.984 1 93.56 90 ILE A O 1
AT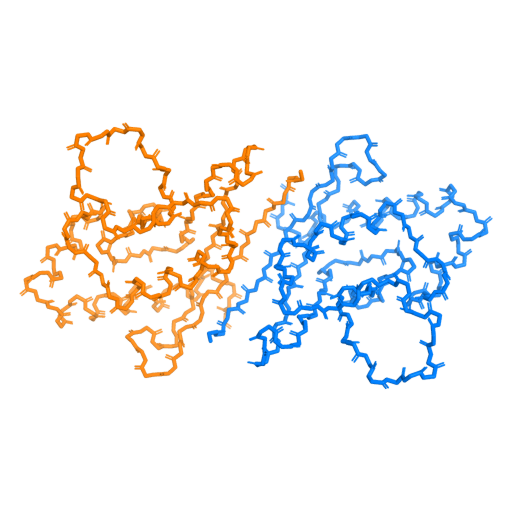OM 733 N N . SER A 1 91 ? 0.956 7.371 10.406 1 94.81 91 SER A N 1
ATOM 734 C CA . SER A 1 91 ? 1.617 8.609 10.812 1 94.81 91 SER A CA 1
ATOM 735 C C . SER A 1 91 ? 1.124 9.797 9.992 1 94.81 91 SER A C 1
ATOM 737 O O . SER A 1 91 ? 0.966 10.898 10.523 1 94.81 91 SER A O 1
ATOM 739 N N . VAL A 1 92 ? 0.89 9.562 8.758 1 95.88 92 VAL A N 1
ATOM 740 C CA . VAL A 1 92 ? 0.394 10.617 7.875 1 95.88 92 VAL A CA 1
ATOM 741 C C . VAL A 1 92 ? -1.018 11.023 8.297 1 95.88 92 VAL A C 1
ATOM 743 O O . VAL A 1 92 ? -1.336 12.211 8.359 1 95.88 92 VAL A O 1
ATOM 746 N N . ILE A 1 93 ? -1.867 10.039 8.547 1 95.5 93 ILE A N 1
ATOM 747 C CA . ILE A 1 93 ? -3.23 10.312 8.992 1 95.5 93 ILE A CA 1
ATOM 748 C C . ILE A 1 93 ? -3.199 11.148 10.266 1 95.5 93 ILE A C 1
ATOM 750 O O . ILE A 1 93 ? -3.947 12.125 10.398 1 95.5 93 ILE A O 1
ATOM 754 N N . CYS A 1 94 ? -2.377 10.766 11.172 1 94.75 94 CYS A N 1
ATOM 755 C CA . CYS A 1 94 ? -2.232 11.5 12.422 1 94.75 94 CYS A CA 1
ATOM 756 C C . CYS A 1 94 ? -1.781 12.938 12.164 1 94.75 94 CYS A C 1
ATOM 758 O O . CYS A 1 94 ? -2.316 13.875 12.75 1 94.75 94 CYS A O 1
ATOM 760 N N . MET A 1 95 ? -0.843 13.07 11.328 1 95.75 95 MET A N 1
ATOM 761 C CA . MET A 1 95 ? -0.295 14.383 10.992 1 95.75 95 MET A CA 1
ATOM 762 C C . MET A 1 95 ? -1.358 15.273 10.352 1 95.75 95 MET A C 1
ATOM 764 O O . MET A 1 95 ? -1.389 16.484 10.594 1 95.75 95 MET A O 1
ATOM 768 N N . LEU A 1 96 ? -2.248 14.75 9.484 1 96 96 LEU A N 1
ATOM 769 C CA . LEU A 1 96 ? -3.305 15.508 8.82 1 96 96 LEU A CA 1
ATOM 770 C C . LEU A 1 96 ? -4.156 16.25 9.836 1 96 96 LEU A C 1
ATOM 772 O O . LEU A 1 96 ? -4.566 17.391 9.594 1 96 96 LEU A O 1
ATOM 776 N N . GLY A 1 97 ? -4.402 15.633 10.977 1 96 97 GLY A N 1
ATOM 777 C CA . GLY A 1 97 ? -5.246 16.234 11.992 1 96 97 GLY A CA 1
ATOM 778 C C . GLY A 1 97 ? -4.473 17.094 12.969 1 96 97 GLY A C 1
ATOM 779 O O . GLY A 1 97 ? -5.066 17.828 13.766 1 96 97 GLY A O 1
ATOM 780 N N . ASP A 1 98 ? -3.188 16.938 12.93 1 96.19 98 ASP A N 1
ATOM 781 C CA . ASP A 1 98 ? -2.35 17.672 13.875 1 96.19 98 ASP A CA 1
ATOM 782 C C . ASP A 1 98 ? -1.083 18.188 13.203 1 96.19 98 ASP A C 1
ATOM 784 O O . ASP A 1 98 ? 0.014 17.688 13.453 1 96.19 98 ASP A O 1
ATOM 788 N N . PRO A 1 99 ? -1.198 19.297 12.5 1 97 99 PRO A N 1
ATOM 789 C CA . PRO A 1 99 ? -0.044 19.859 11.797 1 97 99 PRO A CA 1
ATOM 790 C C . PRO A 1 99 ? 1.087 20.266 12.742 1 97 99 PRO A C 1
ATOM 792 O O . PRO A 1 99 ? 0.832 20.672 13.875 1 97 99 PRO A O 1
ATOM 795 N N . ASN A 1 100 ? 2.301 20.078 12.289 1 95.19 100 ASN A N 1
ATOM 796 C CA . ASN A 1 100 ? 3.484 20.562 12.992 1 95.19 100 ASN A CA 1
ATOM 797 C C . ASN A 1 100 ? 3.973 21.891 12.406 1 95.19 100 ASN A C 1
ATOM 799 O O . ASN A 1 100 ? 4.535 21.922 11.312 1 95.19 100 ASN A O 1
ATOM 803 N N . PRO A 1 101 ? 3.938 22.984 13.125 1 96.19 101 PRO A N 1
ATOM 804 C CA . PRO A 1 101 ? 4.301 24.297 12.57 1 96.19 101 PRO A CA 1
ATOM 805 C C . PRO A 1 101 ? 5.801 24.562 12.625 1 96.19 101 PRO A C 1
ATOM 807 O O . PRO A 1 101 ? 6.281 25.531 12.031 1 96.19 101 PRO A O 1
ATOM 810 N N . GLN A 1 102 ? 6.57 23.812 13.211 1 92.38 102 GLN A N 1
ATOM 811 C CA . GLN A 1 102 ? 7.973 24.094 13.484 1 92.38 102 GLN A CA 1
ATOM 812 C C . GLN A 1 102 ? 8.844 23.844 12.258 1 92.38 102 GLN A C 1
ATOM 814 O O . GLN A 1 102 ? 9.938 24.391 12.141 1 92.38 102 GLN A O 1
ATOM 819 N N . SER A 1 103 ? 8.531 23.094 11.344 1 87.75 103 SER A N 1
ATOM 820 C CA . SER A 1 103 ? 9.273 22.781 10.125 1 87.75 103 SER A CA 1
ATOM 821 C C . SER A 1 103 ? 8.328 22.609 8.938 1 87.75 103 SER A C 1
ATOM 823 O O . SER A 1 103 ? 8.234 21.516 8.367 1 87.75 103 SER A O 1
ATOM 825 N N . PRO A 1 104 ? 7.754 23.766 8.586 1 95.94 104 PRO A N 1
ATOM 826 C CA . PRO A 1 104 ? 6.746 23.656 7.523 1 95.94 104 PRO A CA 1
ATOM 827 C C . PRO A 1 104 ? 7.363 23.484 6.141 1 95.94 104 PRO A C 1
ATOM 829 O O . PRO A 1 104 ? 8.406 24.062 5.848 1 95.94 104 PRO A O 1
ATOM 832 N N . LEU A 1 105 ? 6.789 22.656 5.383 1 96.69 105 LEU A N 1
ATOM 833 C CA . LEU A 1 105 ? 7.109 22.547 3.963 1 96.69 105 LEU A CA 1
ATOM 834 C C . LEU A 1 105 ? 6.305 23.547 3.148 1 96.69 105 LEU A C 1
ATOM 836 O O . LEU A 1 105 ? 6.773 24.047 2.121 1 96.69 105 LEU A O 1
ATOM 840 N N . ASN A 1 106 ? 5.07 23.812 3.52 1 98.25 106 ASN A N 1
ATOM 841 C CA . ASN A 1 106 ? 4.191 24.812 2.93 1 98.25 106 ASN A CA 1
ATOM 842 C C . ASN A 1 106 ? 4.059 26.031 3.824 1 98.25 106 ASN A C 1
ATOM 844 O O . ASN A 1 106 ? 3.227 26.062 4.734 1 98.25 106 ASN A O 1
ATOM 848 N N . VAL A 1 107 ? 4.723 27.047 3.525 1 97.75 107 VAL A N 1
ATOM 849 C CA . VAL A 1 107 ? 4.844 28.219 4.371 1 97.75 107 VAL A CA 1
ATOM 850 C C . VAL A 1 107 ? 3.525 28.984 4.383 1 97.75 107 VAL A C 1
ATOM 852 O O . VAL A 1 107 ? 3.105 29.5 5.422 1 97.75 107 VAL A O 1
ATOM 855 N N . LYS A 1 108 ? 2.943 29.047 3.217 1 97.94 108 LYS A N 1
ATOM 856 C CA . LYS A 1 108 ? 1.663 29.75 3.125 1 97.94 108 LYS A CA 1
ATOM 857 C C . LYS A 1 108 ? 0.621 29.094 4.035 1 97.94 108 LYS A C 1
ATOM 859 O O . LYS A 1 108 ? -0.038 29.781 4.816 1 97.94 108 LYS A O 1
ATOM 864 N N . ALA A 1 109 ? 0.473 27.828 3.969 1 98.56 109 ALA A N 1
ATOM 865 C CA . ALA A 1 109 ? -0.475 27.109 4.816 1 98.56 109 ALA A CA 1
ATOM 866 C C . ALA A 1 109 ? -0.117 27.266 6.293 1 98.56 109 ALA A C 1
ATOM 868 O O . ALA A 1 109 ? -1.002 27.406 7.141 1 98.56 109 ALA A O 1
ATOM 869 N N . ASN A 1 110 ? 1.145 27.188 6.559 1 98.62 110 ASN A N 1
ATOM 870 C CA . ASN A 1 110 ? 1.616 27.312 7.934 1 98.62 110 ASN A CA 1
ATOM 871 C C . ASN A 1 110 ? 1.249 28.672 8.531 1 98.62 110 ASN A C 1
ATOM 873 O O . ASN A 1 110 ? 0.867 28.75 9.703 1 98.62 110 ASN A O 1
ATOM 877 N N . ARG A 1 111 ? 1.433 29.688 7.801 1 98.56 111 ARG A N 1
ATOM 878 C CA . ARG A 1 111 ? 1.079 31.031 8.25 1 98.56 111 ARG A CA 1
ATOM 879 C C . ARG A 1 111 ? -0.392 31.109 8.648 1 98.56 111 ARG A C 1
ATOM 881 O O . ARG A 1 111 ? -0.728 31.625 9.711 1 98.56 111 ARG A O 1
ATOM 888 N N . VAL A 1 112 ? -1.228 30.594 7.809 1 98.62 112 VAL A N 1
ATOM 889 C CA . VAL A 1 112 ? -2.66 30.625 8.078 1 98.62 112 VAL A CA 1
ATOM 890 C C . VAL A 1 112 ? -2.967 29.781 9.32 1 98.62 112 VAL A C 1
ATOM 892 O O . VAL A 1 112 ? -3.76 30.203 10.172 1 98.62 112 VAL A O 1
ATOM 895 N N . PHE A 1 113 ? -2.311 28.672 9.461 1 98.62 113 PHE A N 1
ATOM 896 C CA . PHE A 1 113 ? -2.512 27.781 10.586 1 98.62 113 PHE A CA 1
ATOM 897 C C . PHE A 1 113 ? -2.176 28.469 11.898 1 98.62 113 PHE A C 1
ATOM 899 O O . PHE A 1 113 ? -2.924 28.375 12.875 1 98.62 113 PHE A O 1
ATOM 906 N N . ILE A 1 114 ? -1.072 29.141 11.922 1 98.12 114 ILE A N 1
ATOM 907 C CA . ILE A 1 114 ? -0.583 29.797 13.125 1 98.12 114 ILE A CA 1
ATOM 908 C C . ILE A 1 114 ? -1.461 31.016 13.438 1 98.12 114 ILE A C 1
ATOM 910 O O . ILE A 1 114 ? -1.786 31.266 14.602 1 98.12 114 ILE A O 1
ATOM 914 N N . GLN A 1 115 ? -1.895 31.703 12.422 1 98.25 115 GLN A N 1
ATOM 915 C CA . GLN A 1 115 ? -2.592 32.969 12.586 1 98.25 115 GLN A CA 1
ATOM 916 C C . GLN A 1 115 ? -4.074 32.75 12.875 1 98.25 115 GLN A C 1
ATOM 918 O O . GLN A 1 115 ? -4.68 33.5 13.656 1 98.25 115 GLN A O 1
ATOM 923 N N . ASN A 1 116 ? -4.641 31.812 12.234 1 98.31 116 ASN A N 1
ATOM 924 C CA . ASN A 1 116 ? -6.078 31.562 12.336 1 98.31 116 ASN A CA 1
ATOM 925 C C . ASN A 1 116 ? -6.422 30.109 12.055 1 98.31 116 ASN A C 1
ATOM 927 O O . ASN A 1 116 ? -6.719 29.75 10.914 1 98.31 116 ASN A O 1
ATOM 931 N N . LYS A 1 117 ? -6.52 29.297 13.062 1 97.44 117 LYS A N 1
ATOM 932 C CA . LYS A 1 117 ? -6.734 27.859 12.93 1 97.44 117 LYS A CA 1
ATOM 933 C C . LYS A 1 117 ? -8.086 27.562 12.281 1 97.44 117 LYS A C 1
ATOM 935 O O . LYS A 1 117 ? -8.203 26.625 11.484 1 97.44 117 LYS A O 1
ATOM 940 N N . ASP A 1 118 ? -9.055 28.328 12.719 1 97.75 118 ASP A N 1
ATOM 941 C CA . ASP A 1 118 ? -10.383 28.109 12.148 1 97.75 118 ASP A CA 1
ATOM 942 C C . ASP A 1 118 ? -10.367 28.328 10.633 1 97.75 118 ASP A C 1
ATOM 944 O O . ASP A 1 118 ? -10.938 27.531 9.883 1 97.75 118 ASP A O 1
ATOM 948 N N . GLU A 1 119 ? -9.805 29.422 10.25 1 98.19 119 GLU A N 1
ATOM 949 C CA . GLU A 1 119 ? -9.672 29.688 8.82 1 98.19 119 GLU A CA 1
ATOM 950 C C . GLU A 1 119 ? -8.859 28.594 8.133 1 98.19 119 GLU A C 1
ATOM 952 O O . GLU A 1 119 ? -9.188 28.172 7.02 1 98.19 119 GLU A O 1
ATOM 957 N N . PHE A 1 120 ? -7.824 28.141 8.734 1 98.5 120 PHE A N 1
ATOM 958 C CA . PHE A 1 120 ? -6.992 27.062 8.195 1 98.5 120 PHE A CA 1
ATOM 959 C C . PHE A 1 120 ? -7.824 25.812 7.922 1 98.5 120 PHE A C 1
ATOM 961 O O . PHE A 1 120 ? -7.789 25.266 6.816 1 98.5 120 PHE A O 1
ATOM 968 N N . TRP A 1 121 ? -8.547 25.391 8.906 1 97.69 121 TRP A N 1
ATOM 969 C CA . TRP A 1 121 ? -9.289 24.141 8.773 1 97.69 121 TRP A CA 1
ATOM 970 C C . TRP A 1 121 ? -10.383 24.266 7.727 1 97.69 121 TRP A C 1
ATOM 972 O O . TRP A 1 121 ? -10.703 23.297 7.031 1 97.69 121 TRP A O 1
ATOM 982 N N . LYS A 1 122 ? -10.961 25.469 7.641 1 97 122 LYS A N 1
ATOM 983 C CA . LYS A 1 122 ? -11.93 25.703 6.57 1 97 122 LYS A CA 1
ATOM 984 C C . LYS A 1 122 ? -11.281 25.547 5.199 1 97 122 LYS A C 1
ATOM 986 O O . LYS A 1 122 ? -11.82 24.859 4.328 1 97 122 LYS A O 1
ATOM 991 N N . THR A 1 123 ? -10.164 26.172 4.984 1 97.69 123 THR A N 1
ATOM 992 C CA . THR A 1 123 ? -9.438 26.094 3.723 1 97.69 123 THR A CA 1
ATOM 993 C C . THR A 1 123 ? -8.992 24.656 3.451 1 97.69 123 THR A C 1
ATOM 995 O O . THR A 1 123 ? -9.125 24.172 2.33 1 97.69 123 THR A O 1
ATOM 998 N N . PHE A 1 124 ? -8.445 24.047 4.512 1 97.5 124 PHE A N 1
ATOM 999 C CA . PHE A 1 124 ? -8.023 22.656 4.418 1 97.5 124 PHE A CA 1
ATOM 1000 C C . PHE A 1 124 ? -9.172 21.781 3.928 1 97.5 124 PHE A C 1
ATOM 1002 O O . PHE A 1 124 ? -8.984 20.953 3.033 1 97.5 124 PHE A O 1
ATOM 1009 N N . ARG A 1 125 ? -10.305 21.984 4.434 1 95.38 125 ARG A N 1
ATOM 1010 C CA . ARG A 1 125 ? -11.484 21.203 4.066 1 95.38 125 ARG A CA 1
ATOM 1011 C C . ARG A 1 125 ? -11.883 21.453 2.615 1 95.38 125 ARG A C 1
ATOM 1013 O O . ARG A 1 125 ? -12.281 20.531 1.903 1 95.38 125 ARG A O 1
ATOM 1020 N N . ASP A 1 126 ? -11.773 22.672 2.201 1 94.81 126 ASP A N 1
ATOM 1021 C CA . ASP A 1 126 ? -12.078 23 0.814 1 94.81 126 ASP A CA 1
ATOM 1022 C C . ASP A 1 126 ? -11.172 22.234 -0.148 1 94.81 126 ASP A C 1
ATOM 1024 O O . ASP A 1 126 ? -11.633 21.734 -1.17 1 94.81 126 ASP A O 1
ATOM 1028 N N . TYR A 1 127 ? -9.93 22.172 0.194 1 94.81 127 TYR A N 1
ATOM 1029 C CA . TYR A 1 127 ? -8.977 21.422 -0.617 1 94.81 127 TYR A CA 1
ATOM 1030 C C . TYR A 1 127 ? -9.297 19.938 -0.596 1 94.81 127 TYR A C 1
ATOM 1032 O O . TYR A 1 127 ? -9.289 19.266 -1.639 1 94.81 127 TYR A O 1
ATOM 1040 N N . CYS A 1 128 ? -9.617 19.406 0.601 1 92 128 CYS A N 1
ATOM 1041 C CA . CYS A 1 128 ? -9.922 18 0.753 1 92 128 CYS A CA 1
ATOM 1042 C C . CYS A 1 128 ? -11.117 17.594 -0.104 1 92 128 CYS A C 1
ATOM 1044 O O . CYS A 1 128 ? -11.141 16.516 -0.686 1 92 128 CYS A O 1
ATOM 1046 N N . ASN A 1 129 ? -12.086 18.453 -0.158 1 88.56 129 ASN A N 1
ATOM 1047 C CA . ASN A 1 129 ? -13.305 18.172 -0.917 1 88.56 129 ASN A CA 1
ATOM 1048 C C . ASN A 1 129 ? -13.008 18.016 -2.404 1 88.56 129 ASN A C 1
ATOM 1050 O O . ASN A 1 129 ? -13.727 17.297 -3.105 1 88.56 129 ASN A O 1
ATOM 1054 N N . ARG A 1 130 ? -11.953 18.516 -2.871 1 88.69 130 ARG A N 1
ATOM 1055 C CA . ARG A 1 130 ? -11.578 18.406 -4.277 1 88.69 130 ARG A CA 1
ATOM 1056 C C . ARG A 1 130 ? -10.812 17.109 -4.531 1 88.69 130 ARG A C 1
ATOM 1058 O O . ARG A 1 130 ? -10.672 16.672 -5.68 1 88.69 130 ARG A O 1
ATOM 1065 N N . GLY A 1 131 ? -10.344 16.484 -3.467 1 88.81 131 GLY A N 1
ATOM 1066 C CA . GLY A 1 131 ? -9.57 15.258 -3.568 1 88.81 131 GLY A CA 1
ATOM 1067 C C . GLY A 1 131 ? -10.336 14.117 -4.207 1 88.81 131 GLY A C 1
ATOM 1068 O O . GLY A 1 131 ? -9.742 13.258 -4.867 1 88.81 131 GLY A O 1
ATOM 1069 N N . ARG A 1 132 ? -11.68 14.133 -4.055 1 85.69 132 ARG A N 1
ATOM 1070 C CA . ARG A 1 132 ? -12.531 13.086 -4.602 1 85.69 132 ARG A CA 1
ATOM 1071 C C . ARG A 1 132 ? -12.383 12.992 -6.117 1 85.69 132 ARG A C 1
ATOM 1073 O O . ARG A 1 132 ? -12.438 11.898 -6.688 1 85.69 132 ARG A O 1
ATOM 1080 N N . GLU A 1 133 ? -12.125 14.109 -6.758 1 85.88 133 GLU A N 1
ATOM 1081 C CA . GLU A 1 133 ? -11.938 14.164 -8.203 1 85.88 133 GLU A CA 1
ATOM 1082 C C . GLU A 1 133 ? -10.688 13.406 -8.633 1 85.88 133 GLU A C 1
ATOM 1084 O O . GLU A 1 133 ? -10.633 12.844 -9.727 1 85.88 133 GLU A O 1
ATOM 1089 N N . TYR A 1 134 ? -9.789 13.352 -7.754 1 85.31 134 TYR A N 1
ATOM 1090 C CA . TYR A 1 134 ? -8.5 12.75 -8.062 1 85.31 134 TYR A CA 1
ATOM 1091 C C . TYR A 1 134 ? -8.484 11.266 -7.691 1 85.31 134 TYR A C 1
ATOM 1093 O O . TYR A 1 134 ? -7.59 10.531 -8.109 1 85.31 134 TYR A O 1
ATOM 1101 N N . ALA A 1 135 ? -9.414 10.836 -6.906 1 80.31 135 ALA A N 1
ATOM 1102 C CA . ALA A 1 135 ? -9.508 9.438 -6.484 1 80.31 135 ALA A CA 1
ATOM 1103 C C . ALA A 1 135 ? -10.336 8.625 -7.48 1 80.31 135 ALA A C 1
ATOM 1105 O O . ALA A 1 135 ? -10.383 7.395 -7.395 1 80.31 135 ALA A O 1
ATOM 1106 N N . GLY A 1 136 ? -10.82 9.133 -8.547 1 70.94 136 GLY A N 1
ATOM 1107 C CA . GLY A 1 136 ? -11.688 8.445 -9.492 1 70.94 136 GLY A CA 1
ATOM 1108 C C . GLY A 1 136 ? -13.062 8.141 -8.93 1 70.94 136 GLY A C 1
ATOM 1109 O O . GLY A 1 136 ? -13.742 7.23 -9.406 1 70.94 136 GLY A O 1
ATOM 1110 N N . VAL A 1 137 ? -13.328 8.602 -7.809 1 56.59 137 VAL A N 1
ATOM 1111 C CA . V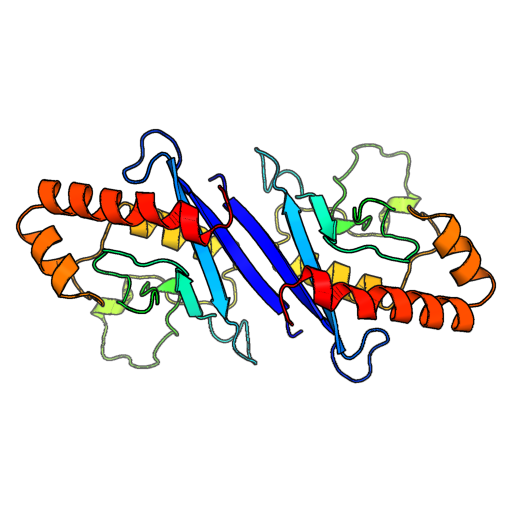AL A 1 137 ? -14.648 8.422 -7.219 1 56.59 137 VAL A CA 1
ATOM 1112 C C . VAL A 1 137 ? -15.57 9.555 -7.656 1 56.59 137 VAL A C 1
ATOM 1114 O O . VAL A 1 137 ? -15.219 10.727 -7.535 1 56.59 137 VAL A O 1
ATOM 1117 N N . HIS A 1 138 ? -16.266 9.195 -8.742 1 48.41 138 HIS A N 1
ATOM 1118 C CA . HIS A 1 138 ? -17.266 10.18 -9.148 1 48.41 138 HIS A CA 1
ATOM 1119 C C . HIS A 1 138 ? -18.562 10 -8.375 1 48.41 138 HIS A C 1
ATOM 1121 O O . HIS A 1 138 ? -18.906 8.883 -7.98 1 48.41 138 HIS A O 1
ATOM 1127 N N . MET B 1 1 ? -9.219 3.08 10.547 1 56.44 1 MET B N 1
ATOM 1128 C CA . MET B 1 1 ? -8.695 3.836 9.406 1 56.44 1 MET B CA 1
ATOM 1129 C C . MET B 1 1 ? -9.125 3.203 8.086 1 56.44 1 MET B C 1
ATOM 1131 O O . MET B 1 1 ? -8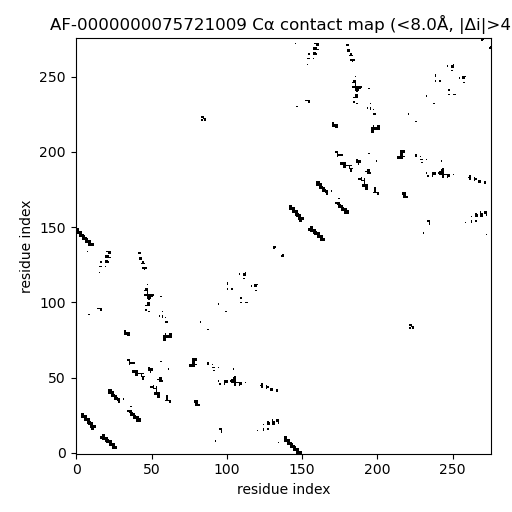.938 2.004 7.879 1 56.44 1 MET B O 1
ATOM 1135 N N . PHE B 1 2 ? -10.156 3.914 7.434 1 66.38 2 PHE B N 1
ATOM 1136 C CA . PHE B 1 2 ? -10.664 3.277 6.223 1 66.38 2 PHE B CA 1
ATOM 1137 C C . PHE B 1 2 ? -9.805 3.643 5.02 1 66.38 2 PHE B C 1
ATOM 1139 O O . PHE B 1 2 ? -9.797 4.797 4.582 1 66.38 2 PHE B O 1
ATOM 1146 N N . SER B 1 3 ? -8.742 3.027 4.742 1 83.12 3 SER B N 1
ATOM 1147 C CA . SER B 1 3 ? -7.918 3.266 3.559 1 83.12 3 SER B CA 1
ATOM 1148 C C . SER B 1 3 ? -8.156 2.201 2.494 1 83.12 3 SER B C 1
ATOM 1150 O O . SER B 1 3 ? -8.609 1.098 2.803 1 83.12 3 SER B O 1
ATOM 1152 N N . HIS B 1 4 ? -8.156 2.691 1.261 1 89.31 4 HIS B N 1
ATOM 1153 C CA . HIS B 1 4 ? -8.133 1.815 0.095 1 89.31 4 HIS B CA 1
ATOM 1154 C C . HIS B 1 4 ? -6.719 1.68 -0.463 1 89.31 4 HIS B C 1
ATOM 1156 O O . HIS B 1 4 ? -6.047 2.682 -0.707 1 89.31 4 HIS B O 1
ATOM 1162 N N . TRP B 1 5 ? -6.301 0.425 -0.568 1 93.56 5 TRP B N 1
ATOM 1163 C CA . TRP B 1 5 ? -4.934 0.16 -0.993 1 93.56 5 TRP B CA 1
ATOM 1164 C C . TRP B 1 5 ? -4.906 -0.505 -2.365 1 93.56 5 TRP B C 1
ATOM 1166 O O . TRP B 1 5 ? -5.594 -1.503 -2.592 1 93.56 5 TRP B O 1
ATOM 1176 N N . ARG B 1 6 ? -4.102 0.067 -3.232 1 94.19 6 ARG B N 1
ATOM 1177 C CA . ARG B 1 6 ? -3.824 -0.53 -4.535 1 94.19 6 ARG B CA 1
ATOM 1178 C C . ARG B 1 6 ? -2.324 -0.699 -4.754 1 94.19 6 ARG B C 1
ATOM 1180 O O . ARG B 1 6 ? -1.529 0.133 -4.309 1 94.19 6 ARG B O 1
ATOM 1187 N N . VAL B 1 7 ? -2.004 -1.743 -5.375 1 95.44 7 VAL B N 1
ATOM 1188 C CA . VAL B 1 7 ? -0.609 -1.99 -5.723 1 95.44 7 VAL B CA 1
ATOM 1189 C C . VAL B 1 7 ? -0.512 -2.447 -7.176 1 95.44 7 VAL B C 1
ATOM 1191 O O . VAL B 1 7 ? -1.388 -3.162 -7.668 1 95.44 7 VAL B O 1
ATOM 1194 N N . THR B 1 8 ? 0.395 -1.92 -7.875 1 95.12 8 THR B N 1
ATOM 1195 C CA . THR B 1 8 ? 0.726 -2.412 -9.211 1 95.12 8 THR B CA 1
ATOM 1196 C C . THR B 1 8 ? 2.037 -3.191 -9.188 1 95.12 8 THR B C 1
ATOM 1198 O O . THR B 1 8 ? 3.098 -2.625 -8.914 1 95.12 8 THR B O 1
ATOM 1201 N N . ILE B 1 9 ? 1.965 -4.449 -9.445 1 94.38 9 ILE B N 1
ATOM 1202 C CA . ILE B 1 9 ? 3.141 -5.309 -9.492 1 94.38 9 ILE B CA 1
ATOM 1203 C C . ILE B 1 9 ? 3.754 -5.273 -10.891 1 94.38 9 ILE B C 1
ATOM 1205 O O . ILE B 1 9 ? 3.061 -5.5 -11.883 1 94.38 9 ILE B O 1
ATOM 1209 N N . ILE B 1 10 ? 4.965 -4.992 -10.93 1 92.81 10 ILE B N 1
ATOM 1210 C CA . ILE B 1 10 ? 5.688 -4.945 -12.195 1 92.81 10 ILE B CA 1
ATOM 1211 C C . ILE B 1 10 ? 6.707 -6.078 -12.25 1 92.81 10 ILE B C 1
ATOM 1213 O O . ILE B 1 10 ? 7.57 -6.191 -11.375 1 92.81 10 ILE B O 1
ATOM 1217 N N . GLY B 1 11 ? 6.582 -6.863 -13.258 1 92.44 11 GLY B N 1
ATOM 1218 C CA . GLY B 1 11 ? 7.465 -8.008 -13.398 1 92.44 11 GLY B CA 1
ATOM 1219 C C . GLY B 1 11 ? 8.891 -7.625 -13.734 1 92.44 11 GLY B C 1
ATOM 1220 O O . GLY B 1 11 ? 9.133 -6.832 -14.641 1 92.44 11 GLY B O 1
ATOM 1221 N N . GLN B 1 12 ? 9.789 -8.172 -12.984 1 89.88 12 GLN B N 1
ATOM 1222 C CA . GLN B 1 12 ? 11.203 -7.891 -13.203 1 89.88 12 GLN B CA 1
ATOM 1223 C C . GLN B 1 12 ? 11.766 -8.75 -14.328 1 89.88 12 GLN B C 1
ATOM 1225 O O . GLN B 1 12 ? 11.273 -9.852 -14.578 1 89.88 12 GLN B O 1
ATOM 1230 N N . SER B 1 13 ? 12.828 -8.289 -14.922 1 91.69 13 SER B N 1
ATOM 1231 C CA . SER B 1 13 ? 13.477 -9.023 -16 1 91.69 13 SER B CA 1
ATOM 1232 C C . SER B 1 13 ? 13.961 -10.391 -15.523 1 91.69 13 SER B C 1
ATOM 1234 O O . SER B 1 13 ? 14.492 -10.516 -14.422 1 91.69 13 SER B O 1
ATOM 1236 N N . GLY B 1 14 ? 13.812 -11.391 -16.328 1 91.81 14 GLY B N 1
ATOM 1237 C CA . GLY B 1 14 ? 14.328 -12.719 -16.031 1 91.81 14 GLY B CA 1
ATOM 1238 C C . GLY B 1 14 ? 13.32 -13.594 -15.312 1 91.81 14 GLY B C 1
ATOM 1239 O O . GLY B 1 14 ? 13.609 -14.75 -14.992 1 91.81 14 GLY B O 1
ATOM 1240 N N . THR B 1 15 ? 12.195 -13.031 -15.031 1 91.38 15 THR B N 1
ATOM 1241 C CA . THR B 1 15 ? 11.148 -13.828 -14.398 1 91.38 15 THR B CA 1
ATOM 1242 C C . THR B 1 15 ? 10.109 -14.266 -15.414 1 91.38 15 THR B C 1
ATOM 1244 O O . THR B 1 15 ? 10.102 -13.789 -16.547 1 91.38 15 THR B O 1
ATOM 1247 N N . ARG B 1 16 ? 9.227 -15.109 -15.062 1 92.56 16 ARG B N 1
ATOM 1248 C CA . ARG B 1 16 ? 8.148 -15.594 -15.922 1 92.56 16 ARG B CA 1
ATOM 1249 C C . ARG B 1 16 ? 7.164 -14.477 -16.234 1 92.56 16 ARG B C 1
ATOM 1251 O O . ARG B 1 16 ? 6.367 -14.594 -17.172 1 92.56 16 ARG B O 1
ATOM 1258 N N . PHE B 1 17 ? 7.16 -13.508 -15.57 1 93.06 17 PHE B N 1
ATOM 1259 C CA . PHE B 1 17 ? 6.219 -12.422 -15.805 1 93.06 17 PHE B CA 1
ATOM 1260 C C . PHE B 1 17 ? 6.957 -11.117 -16.047 1 93.06 17 PHE B C 1
ATOM 1262 O O . PHE B 1 17 ? 6.473 -10.047 -15.672 1 93.06 17 PHE B O 1
ATOM 1269 N N . SER B 1 18 ? 8.055 -11.25 -16.688 1 92.25 18 SER B N 1
ATOM 1270 C CA . SER B 1 18 ? 8.844 -10.086 -17.078 1 92.25 18 SER B CA 1
ATOM 1271 C C . SER B 1 18 ? 8.008 -9.086 -17.859 1 92.25 18 SER B C 1
ATOM 1273 O O . SER B 1 18 ? 7.23 -9.469 -18.734 1 92.25 18 SER B O 1
ATOM 1275 N N . ASP B 1 19 ? 8.062 -7.832 -17.5 1 89.62 19 ASP B N 1
ATOM 1276 C CA . ASP B 1 19 ? 7.457 -6.699 -18.188 1 89.62 19 ASP B CA 1
ATOM 1277 C C . ASP B 1 19 ? 5.945 -6.672 -17.984 1 89.62 19 ASP B C 1
ATOM 1279 O O . ASP B 1 19 ? 5.238 -5.898 -18.625 1 89.62 19 ASP B O 1
ATOM 1283 N N . CYS B 1 20 ? 5.438 -7.504 -17.172 1 92.94 20 CYS B N 1
ATOM 1284 C CA . CYS B 1 20 ? 4.016 -7.48 -16.844 1 92.94 20 CYS B CA 1
ATOM 1285 C C . CYS B 1 20 ? 3.691 -6.344 -15.883 1 92.94 20 CYS B C 1
ATOM 1287 O O . CYS B 1 20 ? 4.516 -5.984 -15.047 1 92.94 20 CYS B O 1
ATOM 1289 N N . ILE B 1 21 ? 2.607 -5.703 -16.125 1 93.94 21 ILE B N 1
ATOM 1290 C CA . ILE B 1 21 ? 2.059 -4.691 -15.234 1 93.94 21 ILE B CA 1
ATOM 1291 C C . ILE B 1 21 ? 0.716 -5.164 -14.688 1 93.94 21 ILE B C 1
ATOM 1293 O O . ILE B 1 21 ? -0.281 -5.207 -15.406 1 93.94 21 ILE B O 1
ATOM 1297 N N . LEU B 1 22 ? 0.653 -5.488 -13.422 1 96.19 22 LEU B N 1
ATOM 1298 C CA . LEU B 1 22 ? -0.497 -6.172 -12.836 1 96.19 22 LEU B CA 1
ATOM 1299 C C . LEU B 1 22 ? -1.067 -5.375 -11.672 1 96.19 22 LEU B C 1
ATOM 1301 O O . LEU B 1 22 ? -0.517 -5.398 -10.57 1 96.19 22 LEU B O 1
ATOM 1305 N N . PRO B 1 23 ? -2.172 -4.66 -11.906 1 96.12 23 PRO B N 1
ATOM 1306 C CA . PRO B 1 23 ? -2.799 -3.914 -10.812 1 96.12 23 PRO B CA 1
ATOM 1307 C C . PRO B 1 23 ? -3.607 -4.809 -9.875 1 96.12 23 PRO B C 1
ATOM 1309 O O . PRO B 1 23 ? -4.258 -5.754 -10.328 1 96.12 23 PRO B O 1
ATOM 1312 N N . ALA B 1 24 ? -3.543 -4.535 -8.609 1 96.81 24 ALA B N 1
ATOM 1313 C CA . ALA B 1 24 ? -4.273 -5.273 -7.582 1 96.81 24 ALA B CA 1
ATOM 1314 C C . ALA B 1 24 ? -4.734 -4.344 -6.461 1 96.81 24 ALA B C 1
ATOM 1316 O O . ALA B 1 24 ? -4.246 -3.219 -6.34 1 96.81 24 ALA B O 1
ATOM 1317 N N . GLU B 1 25 ? -5.695 -4.836 -5.746 1 96.88 25 GLU B N 1
ATOM 1318 C CA . GLU B 1 25 ? -6.152 -4.094 -4.574 1 96.88 25 GLU B CA 1
ATOM 1319 C C . GLU B 1 25 ? -6.176 -4.977 -3.334 1 96.88 25 GLU B C 1
ATOM 1321 O O . GLU B 1 25 ? -6.262 -6.203 -3.438 1 96.88 25 GLU B O 1
ATOM 1326 N N . LEU B 1 26 ? -6 -4.383 -2.16 1 96.12 26 LEU B N 1
ATOM 1327 C CA . LEU B 1 26 ? -6.156 -5.02 -0.858 1 96.12 26 LEU B CA 1
ATOM 1328 C C . LEU B 1 26 ? -7.391 -4.492 -0.137 1 96.12 26 LEU B C 1
ATOM 1330 O O . LEU B 1 26 ? -7.594 -3.277 -0.054 1 96.12 26 LEU B O 1
ATOM 1334 N N . ILE B 1 27 ? -8.195 -5.383 0.298 1 94.69 27 ILE B N 1
ATOM 1335 C CA . ILE B 1 27 ? -9.406 -5.055 1.032 1 94.69 27 ILE B CA 1
ATOM 1336 C C . ILE B 1 27 ? -9.266 -5.488 2.49 1 94.69 27 ILE B C 1
ATOM 1338 O O . ILE B 1 27 ? -9.211 -6.684 2.787 1 94.69 27 ILE B O 1
ATOM 1342 N N . PHE B 1 28 ? -9.305 -4.5 3.354 1 92.88 28 PHE B N 1
ATOM 1343 C CA . PHE B 1 28 ? -9.008 -4.77 4.754 1 92.88 28 PHE B CA 1
ATOM 1344 C C . PHE B 1 28 ? -10.289 -4.977 5.555 1 92.88 28 PHE B C 1
ATOM 1346 O O . PHE B 1 28 ? -11.25 -4.23 5.395 1 92.88 28 PHE B O 1
ATOM 1353 N N . PRO B 1 29 ? -10.266 -6.016 6.348 1 92 29 PRO B N 1
ATOM 1354 C CA . PRO B 1 29 ? -11.391 -6.164 7.277 1 92 29 PRO B CA 1
ATOM 1355 C C . PRO B 1 29 ? -11.352 -5.145 8.414 1 92 29 PRO B C 1
ATOM 1357 O O . PRO B 1 29 ? -10.344 -4.461 8.602 1 92 29 PRO B O 1
ATOM 1360 N N . GLU B 1 30 ? -12.375 -5.062 9.156 1 88.12 30 GLU B N 1
ATOM 1361 C CA . GLU B 1 30 ? -12.469 -4.094 10.242 1 88.12 30 GLU B CA 1
ATOM 1362 C C . GLU B 1 30 ? -11.484 -4.422 11.359 1 88.12 30 GLU B C 1
ATOM 1364 O O . GLU B 1 30 ? -10.969 -3.518 12.023 1 88.12 30 GLU B O 1
ATOM 1369 N N . ASP B 1 31 ? -11.188 -5.648 11.523 1 90.88 31 ASP B N 1
ATOM 1370 C CA . ASP B 1 31 ? -10.359 -6.062 12.648 1 90.88 31 ASP B CA 1
ATOM 1371 C C . ASP B 1 31 ? -8.914 -6.301 12.203 1 90.88 31 ASP B C 1
ATOM 1373 O O . ASP B 1 31 ? -8.133 -6.93 12.922 1 90.88 31 ASP B O 1
ATOM 1377 N N . PHE B 1 32 ? -8.609 -5.824 11.109 1 90.75 32 PHE B N 1
ATOM 1378 C CA . PHE B 1 32 ? -7.199 -5.859 10.742 1 90.75 32 PHE B CA 1
ATOM 1379 C C . PHE B 1 32 ? -6.344 -5.258 11.852 1 90.75 32 PHE B C 1
ATOM 1381 O O . PHE B 1 32 ? -6.695 -4.23 12.43 1 90.75 32 PHE B O 1
ATOM 1388 N N . PRO B 1 33 ? -5.227 -5.91 12.172 1 90.19 33 PRO B N 1
ATOM 1389 C CA . PRO B 1 33 ? -4.449 -7.012 11.602 1 90.19 33 PRO B CA 1
ATOM 1390 C C . PRO B 1 33 ? -4.777 -8.359 12.242 1 90.19 33 PRO B C 1
ATOM 1392 O O . PRO B 1 33 ? -4.023 -9.32 12.086 1 90.19 33 PRO B O 1
ATOM 1395 N N . MET B 1 34 ? -5.852 -8.445 12.961 1 91.44 34 MET B N 1
ATOM 1396 C CA . MET B 1 34 ? -6.223 -9.734 13.531 1 91.44 34 MET B CA 1
ATOM 1397 C C . MET B 1 34 ? -6.602 -10.727 12.438 1 91.44 34 MET B C 1
ATOM 1399 O O . MET B 1 34 ? -6.332 -11.922 12.562 1 91.44 34 MET B O 1
ATOM 1403 N N . ARG B 1 35 ? -7.188 -10.211 11.398 1 92.94 35 ARG B N 1
ATOM 1404 C CA . ARG B 1 35 ? -7.477 -10.984 10.195 1 92.94 35 ARG B CA 1
ATOM 1405 C C . ARG B 1 35 ? -6.777 -10.383 8.984 1 92.94 35 ARG B C 1
ATOM 1407 O O . ARG B 1 35 ? -6.551 -9.172 8.922 1 92.94 35 ARG B O 1
ATOM 1414 N N . PRO B 1 36 ? -6.441 -11.219 8.016 1 93.75 36 PRO B N 1
ATOM 1415 C CA . PRO B 1 36 ? -5.75 -10.695 6.836 1 93.75 36 PRO B CA 1
ATOM 1416 C C . PRO B 1 36 ? -6.688 -9.953 5.887 1 93.75 36 PRO B C 1
ATOM 1418 O O . PRO B 1 36 ? -7.906 -10.148 5.941 1 93.75 36 PRO B O 1
ATOM 1421 N N . PRO B 1 37 ? -6.121 -9.039 5.105 1 95.19 37 PRO B N 1
ATOM 1422 C CA . PRO B 1 37 ? -6.914 -8.508 3.996 1 95.19 37 PRO B CA 1
ATOM 1423 C C . PRO B 1 37 ? -7.152 -9.539 2.895 1 95.19 37 PRO B C 1
ATOM 1425 O O . PRO B 1 37 ? -6.543 -10.609 2.904 1 95.19 37 PRO B O 1
ATOM 1428 N N . MET B 1 38 ? -8.078 -9.273 2.061 1 96.19 38 MET B N 1
ATOM 1429 C CA . MET B 1 38 ? -8.234 -9.953 0.779 1 96.19 38 MET B CA 1
ATOM 1430 C C . MET B 1 38 ? -7.465 -9.227 -0.321 1 96.19 38 MET B C 1
ATOM 1432 O O . MET B 1 38 ? -7.453 -7.996 -0.365 1 96.19 38 MET B O 1
ATOM 1436 N N . MET B 1 39 ? -6.816 -9.953 -1.139 1 97.75 39 MET B N 1
ATOM 1437 C CA . MET B 1 39 ? -6.172 -9.352 -2.301 1 97.75 39 MET B CA 1
ATOM 1438 C C . MET B 1 39 ? -6.84 -9.812 -3.594 1 97.75 39 MET B C 1
ATOM 1440 O O . MET B 1 39 ? -7.18 -10.984 -3.734 1 97.75 39 MET B O 1
ATOM 1444 N N . LYS B 1 40 ? -7.016 -8.828 -4.48 1 98 40 LYS B N 1
ATOM 1445 C CA . LYS B 1 40 ? -7.645 -9.109 -5.77 1 98 40 LYS B CA 1
ATOM 1446 C C . LYS B 1 40 ? -6.887 -8.43 -6.906 1 98 40 LYS B C 1
ATOM 1448 O O . LYS B 1 40 ? -6.617 -7.227 -6.848 1 98 40 LYS B O 1
ATOM 1453 N N . PHE B 1 41 ? -6.539 -9.211 -7.91 1 97.81 41 PHE B N 1
ATOM 1454 C CA . PHE B 1 41 ? -6.059 -8.586 -9.133 1 97.81 41 PHE B CA 1
ATOM 1455 C C . PHE B 1 41 ? -7.195 -7.879 -9.867 1 97.81 41 PHE B C 1
ATOM 1457 O O . PHE B 1 41 ? -8.32 -8.383 -9.906 1 97.81 41 PHE B O 1
ATOM 1464 N N . LEU B 1 42 ? -6.941 -6.723 -10.453 1 96.44 42 LEU B N 1
ATOM 1465 C CA . LEU B 1 42 ? -7.965 -5.898 -11.078 1 96.44 42 LEU B CA 1
ATOM 1466 C C . LEU B 1 42 ? -8.047 -6.172 -12.578 1 96.44 42 LEU B C 1
ATOM 1468 O O . LEU B 1 42 ? -8.812 -5.523 -13.289 1 96.44 42 LEU B O 1
ATOM 1472 N N . CYS B 1 43 ? -7.277 -7.016 -13.125 1 96.06 43 CYS B N 1
ATOM 1473 C CA . CYS B 1 43 ? -7.309 -7.488 -14.508 1 96.06 43 CYS B CA 1
ATOM 1474 C C . CYS B 1 43 ? -7.535 -8.992 -14.562 1 96.06 43 CYS B C 1
ATOM 1476 O O . CYS B 1 43 ? -7.328 -9.695 -13.57 1 96.06 43 CYS B O 1
ATOM 1478 N N . PRO B 1 44 ? -8.047 -9.492 -15.766 1 96.5 44 PRO B N 1
ATOM 1479 C CA . PRO B 1 44 ? -8.18 -10.945 -15.883 1 96.5 44 PRO B CA 1
ATOM 1480 C C . PRO B 1 44 ? -6.844 -11.672 -15.727 1 96.5 44 PRO B C 1
ATOM 1482 O O . PRO B 1 44 ? -5.812 -11.188 -16.203 1 96.5 44 PRO B O 1
ATOM 1485 N N . MET B 1 45 ? -6.875 -12.758 -15.008 1 97.94 45 MET B N 1
ATOM 1486 C CA . MET B 1 45 ? -5.68 -13.555 -14.773 1 97.94 45 MET B CA 1
ATOM 1487 C C . MET B 1 45 ? -5.914 -15.016 -15.156 1 97.94 45 MET B C 1
ATOM 1489 O O . MET B 1 45 ? -7.043 -15.5 -15.094 1 97.94 45 MET B O 1
ATOM 1493 N N . PHE B 1 46 ? -4.887 -15.656 -15.648 1 98.25 46 PHE B N 1
ATOM 1494 C CA . PHE B 1 46 ? -4.859 -17.094 -15.875 1 98.25 46 PHE B CA 1
ATOM 1495 C C . PHE B 1 46 ? -3.787 -17.766 -15.023 1 98.25 46 PHE B C 1
ATOM 1497 O O . PHE B 1 46 ? -2.623 -17.828 -15.422 1 98.25 46 PHE B O 1
ATOM 1504 N N . HIS B 1 47 ? -4.152 -18.266 -13.883 1 98.5 47 HIS B N 1
ATOM 1505 C CA . HIS B 1 47 ? -3.248 -18.828 -12.883 1 98.5 47 HIS B CA 1
ATOM 1506 C C . HIS B 1 47 ? -3.986 -19.766 -11.945 1 98.5 47 HIS B C 1
ATOM 1508 O O . HIS B 1 47 ? -5.109 -19.484 -11.523 1 98.5 47 HIS B O 1
ATOM 1514 N N . PRO B 1 48 ? -3.422 -20.859 -11.508 1 98.5 48 PRO B N 1
ATOM 1515 C CA . PRO B 1 48 ? -4.102 -21.844 -10.656 1 98.5 48 PRO B CA 1
ATOM 1516 C C . PRO B 1 48 ? -4.566 -21.234 -9.328 1 98.5 48 PRO B C 1
ATOM 1518 O O . PRO B 1 48 ? -5.617 -21.625 -8.812 1 98.5 48 PRO B O 1
ATOM 1521 N N . ASN B 1 49 ? -3.84 -20.266 -8.766 1 98.06 49 ASN B N 1
ATOM 1522 C CA . ASN B 1 49 ? -4.082 -19.766 -7.414 1 98.06 49 ASN B CA 1
ATOM 1523 C C . ASN B 1 49 ? -4.789 -18.406 -7.434 1 98.06 49 ASN B C 1
ATOM 1525 O O . ASN B 1 49 ? -4.82 -17.703 -6.426 1 98.06 49 ASN B O 1
ATOM 1529 N N . ILE B 1 50 ? -5.242 -18.016 -8.555 1 98.31 50 ILE B N 1
ATOM 1530 C CA . ILE B 1 50 ? -6.016 -16.797 -8.719 1 98.31 50 ILE B CA 1
ATOM 1531 C C . ILE B 1 50 ? -7.367 -17.109 -9.352 1 98.31 50 ILE B C 1
ATOM 1533 O O . ILE B 1 50 ? -7.426 -17.688 -10.445 1 98.31 50 ILE B O 1
ATOM 1537 N N . GLY B 1 51 ? -8.398 -16.688 -8.648 1 97.69 51 GLY B N 1
ATOM 1538 C CA . GLY B 1 51 ? -9.742 -16.953 -9.133 1 97.69 51 GLY B CA 1
ATOM 1539 C C . GLY B 1 51 ? -10.109 -16.125 -10.352 1 97.69 51 GLY B C 1
ATOM 1540 O O . GLY B 1 51 ? -9.406 -15.18 -10.703 1 97.69 51 GLY B O 1
ATOM 1541 N N . GLU B 1 52 ? -11.219 -16.5 -10.945 1 95.75 52 GLU B N 1
ATOM 1542 C CA . GLU B 1 52 ? -11.711 -15.773 -12.109 1 95.75 52 GLU B CA 1
ATOM 1543 C C . GLU B 1 52 ? -12.031 -14.328 -11.766 1 95.75 52 GLU B C 1
ATOM 1545 O O . GLU B 1 52 ? -11.945 -13.445 -12.617 1 95.75 52 GLU B O 1
ATOM 1550 N N . ASP B 1 53 ? -12.328 -14.078 -10.562 1 96.62 53 ASP B N 1
ATOM 1551 C CA . ASP B 1 53 ? -12.656 -12.727 -10.109 1 96.62 53 ASP B CA 1
ATOM 1552 C C . ASP B 1 53 ? -11.406 -11.977 -9.656 1 96.62 53 ASP B C 1
ATOM 1554 O O . ASP B 1 53 ? -11.492 -10.844 -9.172 1 96.62 53 ASP B O 1
ATOM 1558 N N . GLY B 1 54 ? -10.312 -12.609 -9.711 1 97.81 54 GLY B N 1
ATOM 1559 C CA . GLY B 1 54 ? -9.055 -11.953 -9.398 1 97.81 54 GLY B CA 1
ATOM 1560 C C . GLY B 1 54 ? -8.57 -12.242 -7.984 1 97.81 54 GLY B C 1
ATOM 1561 O O . GLY B 1 54 ? -7.453 -11.875 -7.621 1 97.81 54 GLY B O 1
ATOM 1562 N N . LYS B 1 55 ? -9.406 -12.961 -7.184 1 98.12 55 LYS B N 1
ATOM 1563 C CA . LYS B 1 55 ? -9.055 -13.234 -5.793 1 98.12 55 LYS B CA 1
ATOM 1564 C C . LYS B 1 55 ? -7.824 -14.133 -5.707 1 98.12 55 LYS B C 1
ATOM 1566 O O . LYS B 1 55 ? -7.707 -15.102 -6.457 1 98.12 55 LYS B O 1
ATOM 1571 N N . VAL B 1 56 ? -7.023 -13.828 -4.789 1 97.69 56 VAL B N 1
ATOM 1572 C CA . VAL B 1 56 ? -5.777 -14.57 -4.617 1 97.69 56 VAL B CA 1
ATOM 1573 C C . VAL B 1 56 ? -5.926 -15.57 -3.475 1 97.69 56 VAL B C 1
ATOM 1575 O O . VAL B 1 56 ? -6.484 -15.25 -2.424 1 97.69 56 VAL B O 1
ATOM 1578 N N . CYS B 1 57 ? -5.434 -16.719 -3.768 1 94.69 57 CYS B N 1
ATOM 1579 C CA . CYS B 1 57 ? -5.484 -17.766 -2.74 1 94.69 57 CYS B CA 1
ATOM 1580 C C . CYS B 1 57 ? -4.082 -18.219 -2.361 1 94.69 57 CYS B C 1
ATOM 1582 O O . CYS B 1 57 ? -3.523 -19.109 -2.998 1 94.69 57 CYS B O 1
ATOM 1584 N N . ILE B 1 58 ? -3.545 -17.703 -1.27 1 93.81 58 ILE B N 1
ATOM 1585 C CA . ILE B 1 58 ? -2.275 -18.141 -0.69 1 93.81 58 ILE B CA 1
ATOM 1586 C C . ILE B 1 58 ? -2.418 -18.266 0.825 1 93.81 58 ILE B C 1
ATOM 1588 O O . ILE B 1 58 ? -3.326 -17.688 1.422 1 93.81 58 ILE B O 1
ATOM 1592 N N . SER B 1 59 ? -1.533 -18.938 1.402 1 90.81 59 SER B N 1
ATOM 1593 C CA . SER B 1 59 ? -1.643 -19.297 2.812 1 90.81 59 SER B CA 1
ATOM 1594 C C . SER B 1 59 ? -1.631 -18.062 3.703 1 90.81 59 SER B C 1
ATOM 1596 O O . SER B 1 59 ? -2.344 -18 4.707 1 90.81 59 SER B O 1
ATOM 1598 N N . ILE B 1 60 ? -0.822 -17.047 3.338 1 93.69 60 ILE B N 1
ATOM 1599 C CA . ILE B 1 60 ? -0.647 -15.875 4.188 1 93.69 60 ILE B CA 1
ATOM 1600 C C . ILE B 1 60 ? -1.941 -15.062 4.223 1 93.69 60 ILE B C 1
ATOM 1602 O O . ILE B 1 60 ? -2.104 -14.18 5.066 1 93.69 60 ILE B O 1
ATOM 1606 N N . LEU B 1 61 ? -2.848 -15.281 3.352 1 94.44 61 LEU B N 1
ATOM 1607 C CA . LEU B 1 61 ? -4.105 -14.547 3.297 1 94.44 61 LEU B CA 1
ATOM 1608 C C . LEU B 1 61 ? -5.223 -15.328 3.982 1 94.44 61 LEU B C 1
ATOM 1610 O O . LEU B 1 61 ? -6.371 -14.883 4 1 94.44 61 LEU B O 1
ATOM 1614 N N . HIS B 1 62 ? -4.852 -16.5 4.508 1 91.5 62 HIS B N 1
ATOM 1615 C CA . HIS B 1 62 ? -5.844 -17.328 5.195 1 91.5 62 HIS B CA 1
ATOM 1616 C C . HIS B 1 62 ? -5.633 -17.281 6.707 1 91.5 62 HIS B C 1
ATOM 1618 O O . HIS B 1 62 ? -4.496 -17.344 7.18 1 91.5 62 HIS B O 1
ATOM 1624 N N . GLU B 1 63 ? -6.73 -17.266 7.426 1 85.44 63 GLU B N 1
ATOM 1625 C CA . GLU B 1 63 ? -6.668 -17.25 8.883 1 85.44 63 GLU B CA 1
ATOM 1626 C C . GLU B 1 63 ? -6.234 -18.594 9.43 1 85.44 63 GLU B C 1
ATOM 1628 O O . GLU B 1 63 ? -6.418 -19.625 8.781 1 85.44 63 GLU B O 1
ATOM 1633 N N . GLN B 1 64 ? -5.641 -18.594 10.562 1 76.88 64 GLN B N 1
ATOM 1634 C CA . GLN B 1 64 ? -5.258 -19.828 11.227 1 76.88 64 GLN B CA 1
ATOM 1635 C C . GLN B 1 64 ? -6.484 -20.625 11.664 1 76.88 64 GLN B C 1
ATOM 1637 O O . GLN B 1 64 ? -7.445 -20.047 12.188 1 76.88 64 GLN B O 1
ATOM 1642 N N . LYS B 1 65 ? -7.086 -21.422 10.789 1 64.69 65 LYS B N 1
ATOM 1643 C CA . LYS B 1 65 ? -8.25 -22.203 11.211 1 64.69 65 LYS B CA 1
ATOM 1644 C C . LYS B 1 65 ? -7.93 -23.062 12.43 1 64.69 65 LYS B C 1
ATOM 1646 O O . LYS B 1 65 ? -6.809 -23.547 12.57 1 64.69 65 LYS B O 1
ATOM 1651 N N . ASP B 1 66 ? -8.648 -22.812 13.523 1 55.22 66 ASP B N 1
ATOM 1652 C CA . ASP B 1 66 ? -8.617 -23.688 14.68 1 55.22 66 ASP B CA 1
ATOM 1653 C C . ASP B 1 66 ? -8.758 -25.156 14.258 1 55.22 66 ASP B C 1
ATOM 1655 O O . ASP B 1 66 ? -8.875 -26.047 15.109 1 55.22 66 ASP B O 1
ATOM 1659 N N . ASP B 1 67 ? -8.938 -25.344 13.086 1 51.59 67 ASP B N 1
ATOM 1660 C CA . ASP B 1 67 ? -9.273 -26.75 12.883 1 51.59 67 ASP B CA 1
ATOM 1661 C C . ASP B 1 67 ? -8.023 -27.625 12.93 1 51.59 67 ASP B C 1
ATOM 1663 O O . ASP B 1 67 ? -7.172 -27.547 12.039 1 51.59 67 ASP B O 1
ATOM 1667 N N . PRO B 1 68 ? -7.75 -28.25 14.125 1 50.59 68 PRO B N 1
ATOM 1668 C CA . PRO B 1 68 ? -6.652 -29.188 14.391 1 50.59 68 PRO B CA 1
ATOM 1669 C C . PRO B 1 68 ? -6.531 -30.266 13.32 1 50.59 68 PRO B C 1
ATOM 1671 O O . PRO B 1 68 ? -5.535 -31 13.281 1 50.59 68 PRO B O 1
ATOM 1674 N N . THR B 1 69 ? -7.641 -30.578 12.789 1 50.31 69 THR B N 1
ATOM 1675 C CA . THR B 1 69 ? -7.641 -31.844 12.055 1 50.31 69 THR B CA 1
ATOM 1676 C C . THR B 1 69 ? -6.926 -31.688 10.719 1 50.31 69 THR B C 1
ATOM 1678 O O . THR B 1 69 ? -6.625 -32.688 10.055 1 50.31 69 THR B O 1
ATOM 1681 N N . ASN B 1 70 ? -6.906 -30.484 10.148 1 49.44 70 ASN B N 1
ATOM 1682 C CA . ASN B 1 70 ? -6.277 -30.469 8.828 1 49.44 70 ASN B CA 1
ATOM 1683 C C . ASN B 1 70 ? -4.797 -30.125 8.914 1 49.44 70 ASN B C 1
ATOM 1685 O O . ASN B 1 70 ? -4.426 -28.953 8.836 1 49.44 70 ASN B O 1
ATOM 1689 N N . GLU B 1 71 ? -4.062 -31 9.359 1 46.56 71 GLU B N 1
ATOM 1690 C CA . GLU B 1 71 ? -2.615 -31.078 9.539 1 46.56 71 GLU B CA 1
ATOM 1691 C C . GLU B 1 71 ? -1.877 -30.562 8.305 1 46.56 71 GLU B C 1
ATOM 1693 O O . GLU B 1 71 ? -0.775 -30.031 8.414 1 46.56 71 GLU B O 1
ATOM 1698 N N . GLN B 1 72 ? -2.229 -31.047 7.145 1 46.53 72 GLN B N 1
ATOM 1699 C CA . GLN B 1 72 ? -1.429 -30.891 5.934 1 46.53 72 GLN B CA 1
ATOM 1700 C C . GLN B 1 72 ? -1.276 -29.422 5.555 1 46.53 72 GLN B C 1
ATOM 1702 O O . GLN B 1 72 ? -0.276 -29.031 4.945 1 46.53 72 GLN B O 1
ATOM 1707 N N . GLU B 1 73 ? -2.328 -28.609 5.621 1 51.06 73 GLU B N 1
ATOM 1708 C CA . GLU B 1 73 ? -2.229 -27.203 5.254 1 51.06 73 GLU B CA 1
ATOM 1709 C C . GLU B 1 73 ? -1.317 -26.438 6.219 1 51.06 73 GLU B C 1
ATOM 1711 O O . GLU B 1 73 ? -1.213 -25.219 6.148 1 51.06 73 GLU B O 1
ATOM 1716 N N . GLN B 1 74 ? -0.822 -27.203 7.18 1 47.53 74 GLN B N 1
ATOM 1717 C CA . GLN B 1 74 ? -0.053 -26.734 8.336 1 47.53 74 GLN B CA 1
ATOM 1718 C C . GLN B 1 74 ? 1.275 -26.125 7.898 1 47.53 74 GLN B C 1
ATOM 1720 O O . GLN B 1 74 ? 1.985 -25.531 8.711 1 47.53 74 GLN B O 1
ATOM 1725 N N . LEU B 1 75 ? 1.791 -26.688 6.793 1 48.34 75 LEU B N 1
ATOM 1726 C CA . LEU B 1 75 ? 3.178 -26.297 6.555 1 48.34 75 LEU B CA 1
ATOM 1727 C C . LEU B 1 75 ? 3.266 -24.844 6.105 1 48.34 75 LEU B C 1
ATOM 1729 O O . LEU B 1 75 ? 4.34 -24.234 6.164 1 48.34 75 LEU B O 1
ATOM 1733 N N . ASN B 1 76 ? 2.086 -24.25 5.512 1 60.78 76 ASN B N 1
ATOM 1734 C CA . ASN B 1 76 ? 2.281 -22.906 4.98 1 60.78 76 ASN B CA 1
ATOM 1735 C C . ASN B 1 76 ? 1.882 -21.844 5.992 1 60.78 76 ASN B C 1
ATOM 1737 O O . ASN B 1 76 ? 0.892 -22 6.711 1 60.78 76 ASN B O 1
ATOM 1741 N N . GLU B 1 77 ? 2.805 -21 6.297 1 70.69 77 GLU B N 1
ATOM 1742 C CA . GLU B 1 77 ? 2.607 -19.984 7.316 1 70.69 77 GLU B CA 1
ATOM 1743 C C . GLU B 1 77 ? 1.321 -19.188 7.07 1 70.69 77 GLU B C 1
ATOM 1745 O O . GLU B 1 77 ? 1.154 -18.578 6.016 1 70.69 77 GLU B O 1
ATOM 1750 N N . LYS B 1 78 ? 0.321 -19.5 7.828 1 87.38 78 LYS B N 1
ATOM 1751 C CA . LYS B 1 78 ? -0.933 -18.75 7.844 1 87.38 78 LYS B CA 1
ATOM 1752 C C . LYS B 1 78 ? -0.715 -17.328 8.336 1 87.38 78 LYS B C 1
ATOM 1754 O O . LYS B 1 78 ? 0.387 -16.969 8.758 1 87.38 78 LYS B O 1
ATOM 1759 N N . TRP B 1 79 ? -1.76 -16.516 8.109 1 92.69 79 TRP B N 1
ATOM 1760 C CA . TRP B 1 79 ? -1.672 -15.117 8.484 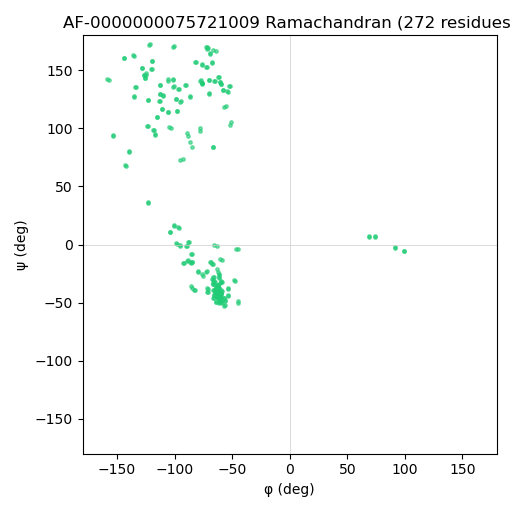1 92.69 79 TRP B CA 1
ATOM 1761 C C . TRP B 1 79 ? -1.374 -14.961 9.969 1 92.69 79 TRP B C 1
ATOM 1763 O O . TRP B 1 79 ? -1.964 -15.656 10.805 1 92.69 79 TRP B O 1
ATOM 1773 N N . LEU B 1 80 ? -0.515 -14.195 10.312 1 92.06 80 LEU B N 1
ATOM 1774 C CA . LEU B 1 80 ? -0.229 -13.719 11.656 1 92.06 80 LEU B CA 1
ATOM 1775 C C . LEU B 1 80 ? -0.242 -12.195 11.711 1 92.06 80 LEU B C 1
ATOM 1777 O O . LEU B 1 80 ? 0.172 -11.531 10.758 1 92.06 80 LEU B O 1
ATOM 1781 N N . PRO B 1 81 ? -0.679 -11.672 12.828 1 90.94 81 PRO B N 1
ATOM 1782 C CA . PRO B 1 81 ? -0.762 -10.219 12.961 1 90.94 81 PRO B CA 1
ATOM 1783 C C . PRO B 1 81 ? 0.588 -9.531 12.766 1 90.94 81 PRO B C 1
ATOM 1785 O O . PRO B 1 81 ? 0.641 -8.32 12.539 1 90.94 81 PRO B O 1
ATOM 1788 N N . VAL B 1 82 ? 1.571 -10.305 12.781 1 89.62 82 VAL B N 1
ATOM 1789 C CA . VAL B 1 82 ? 2.898 -9.711 12.641 1 89.62 82 VAL B CA 1
ATOM 1790 C C . VAL B 1 82 ? 3.225 -9.531 11.156 1 89.62 82 VAL B C 1
ATOM 1792 O O . VAL B 1 82 ? 4.113 -8.75 10.805 1 89.62 82 VAL B O 1
ATOM 1795 N N . HIS B 1 83 ? 2.486 -10.172 10.219 1 91.62 83 HIS B N 1
ATOM 1796 C CA . HIS B 1 83 ? 2.688 -9.961 8.789 1 91.62 83 HIS B CA 1
ATOM 1797 C C . HIS B 1 83 ? 2.295 -8.547 8.375 1 91.62 83 HIS B C 1
ATOM 1799 O O . HIS B 1 83 ? 1.533 -7.879 9.078 1 91.62 83 HIS B O 1
ATOM 1805 N N . THR B 1 84 ? 2.861 -8.109 7.281 1 91.75 84 THR B N 1
ATOM 1806 C CA . THR B 1 84 ? 2.631 -6.762 6.777 1 91.75 84 THR B CA 1
ATOM 1807 C C . THR B 1 84 ? 2.066 -6.805 5.359 1 91.75 84 THR B C 1
ATOM 1809 O O . THR B 1 84 ? 2.002 -7.871 4.742 1 91.75 84 THR B O 1
ATOM 1812 N N . ILE B 1 85 ? 1.695 -5.668 4.93 1 92.38 85 ILE B N 1
ATOM 1813 C CA . ILE B 1 85 ? 1.23 -5.555 3.551 1 92.38 85 ILE B CA 1
ATOM 1814 C C . ILE B 1 85 ? 2.363 -5.922 2.594 1 92.38 85 ILE B C 1
ATOM 1816 O O . ILE B 1 85 ? 2.131 -6.562 1.566 1 92.38 85 ILE B O 1
ATOM 1820 N N . GLU B 1 86 ? 3.562 -5.586 2.934 1 91.44 86 GLU B N 1
ATOM 1821 C CA . GLU B 1 86 ? 4.734 -5.922 2.131 1 91.44 86 GLU B CA 1
ATOM 1822 C C . GLU B 1 86 ? 4.922 -7.434 2.031 1 91.44 86 GLU B C 1
ATOM 1824 O O . GLU B 1 86 ? 5.168 -7.965 0.946 1 91.44 86 GLU B O 1
ATOM 1829 N N . THR B 1 87 ? 4.793 -8.102 3.174 1 93.06 87 THR B N 1
ATOM 1830 C CA . THR B 1 87 ? 4.965 -9.555 3.172 1 93.06 87 THR B CA 1
ATOM 1831 C C . THR B 1 87 ? 3.914 -10.219 2.291 1 93.06 87 THR B C 1
ATOM 1833 O O . THR B 1 87 ? 4.199 -11.211 1.62 1 93.06 87 THR B O 1
ATOM 1836 N N . ILE B 1 88 ? 2.723 -9.656 2.281 1 95.06 88 ILE B N 1
ATOM 1837 C CA . ILE B 1 88 ? 1.658 -10.18 1.434 1 95.06 88 ILE B CA 1
ATOM 1838 C C . ILE B 1 88 ? 2.051 -10.039 -0.035 1 95.06 88 ILE B C 1
ATOM 1840 O O . ILE B 1 88 ? 2.008 -11.008 -0.793 1 95.06 88 ILE B O 1
ATOM 1844 N N . VAL B 1 89 ? 2.48 -8.883 -0.431 1 95.31 89 VAL B N 1
ATOM 1845 C CA . VAL B 1 89 ? 2.795 -8.594 -1.826 1 95.31 89 VAL B CA 1
ATOM 1846 C C . VAL B 1 89 ? 3.973 -9.453 -2.279 1 95.31 89 VAL B C 1
ATOM 1848 O O . VAL B 1 89 ? 3.957 -10.008 -3.381 1 95.31 89 VAL B O 1
ATOM 1851 N N . ILE B 1 90 ? 4.938 -9.617 -1.498 1 93.56 90 ILE B N 1
ATOM 1852 C CA . ILE B 1 90 ? 6.098 -10.445 -1.812 1 93.56 90 ILE B CA 1
ATOM 1853 C C . ILE B 1 90 ? 5.66 -11.891 -2.033 1 93.56 90 ILE B C 1
ATOM 1855 O O . ILE B 1 90 ? 6.078 -12.531 -3 1 93.56 90 ILE B O 1
ATOM 1859 N N . SER B 1 91 ? 4.805 -12.367 -1.107 1 94.88 91 SER B N 1
ATOM 1860 C CA . SER B 1 91 ? 4.32 -13.742 -1.226 1 94.88 91 SER B CA 1
ATOM 1861 C C . SER B 1 91 ? 3.535 -13.945 -2.518 1 94.88 91 SER B C 1
ATOM 1863 O O . SER B 1 91 ? 3.627 -15 -3.148 1 94.88 91 SER B O 1
ATOM 1865 N N . VAL B 1 92 ? 2.791 -12.961 -2.879 1 95.88 92 VAL B N 1
ATOM 1866 C CA . VAL B 1 92 ? 2.01 -13.023 -4.109 1 95.88 92 VAL B CA 1
ATOM 1867 C C . VAL B 1 92 ? 2.947 -13.062 -5.316 1 95.88 92 VAL B C 1
ATOM 1869 O O . VAL B 1 92 ? 2.744 -13.852 -6.242 1 95.88 92 VAL B O 1
ATOM 1872 N N . ILE B 1 93 ? 3.941 -12.203 -5.328 1 95.44 93 ILE B N 1
ATOM 1873 C CA . ILE B 1 93 ? 4.918 -12.172 -6.414 1 95.44 93 ILE B CA 1
ATOM 1874 C C . ILE B 1 93 ? 5.578 -13.547 -6.547 1 95.44 93 ILE B C 1
ATOM 1876 O O . ILE B 1 93 ? 5.734 -14.062 -7.656 1 95.44 93 ILE B O 1
ATOM 1880 N N . CYS B 1 94 ? 5.961 -14.102 -5.449 1 94.81 94 CYS B N 1
ATOM 1881 C CA . CYS B 1 94 ? 6.574 -15.422 -5.441 1 94.81 94 CYS B CA 1
ATOM 1882 C C . CYS B 1 94 ? 5.621 -16.469 -6.012 1 94.81 94 CYS B C 1
ATOM 1884 O O . CYS B 1 94 ? 6.02 -17.312 -6.82 1 94.81 94 CYS B O 1
ATOM 1886 N N . MET B 1 95 ? 4.438 -16.406 -5.598 1 95.81 95 MET B N 1
ATOM 1887 C CA . MET B 1 95 ? 3.418 -17.359 -6.039 1 95.81 95 MET B CA 1
ATOM 1888 C C . MET B 1 95 ? 3.189 -17.25 -7.543 1 95.81 95 MET B C 1
ATOM 1890 O O . MET B 1 95 ? 2.959 -18.25 -8.219 1 95.81 95 MET B O 1
ATOM 1894 N N . LEU B 1 96 ? 3.189 -16.031 -8.148 1 96 96 LEU B N 1
ATOM 1895 C CA . LEU B 1 96 ? 2.986 -15.82 -9.57 1 96 96 LEU B CA 1
ATOM 1896 C C . LEU B 1 96 ? 3.959 -16.656 -10.391 1 96 96 LEU B C 1
ATOM 1898 O O . LEU B 1 96 ? 3.592 -17.203 -11.438 1 96 96 LEU B O 1
ATOM 1902 N N . GLY B 1 97 ? 5.184 -16.766 -9.914 1 96 97 GLY B N 1
ATOM 1903 C CA . GLY B 1 97 ? 6.199 -17.516 -10.648 1 96 97 GLY B CA 1
ATOM 1904 C C . GLY B 1 97 ? 6.23 -18.984 -10.305 1 96 97 GLY B C 1
ATOM 1905 O O . GLY B 1 97 ? 6.902 -19.766 -10.977 1 96 97 GLY B O 1
ATOM 1906 N N . ASP B 1 98 ? 5.555 -19.312 -9.242 1 96.19 98 ASP B N 1
ATOM 1907 C CA . ASP B 1 98 ? 5.574 -20.703 -8.781 1 96.19 98 ASP B CA 1
ATOM 1908 C C . ASP B 1 98 ? 4.191 -21.141 -8.305 1 96.19 98 ASP B C 1
ATOM 1910 O O . ASP B 1 98 ? 3.969 -21.312 -7.105 1 96.19 98 ASP B O 1
ATOM 1914 N N . PRO B 1 99 ? 3.318 -21.484 -9.242 1 97 99 PRO B N 1
ATOM 1915 C CA . PRO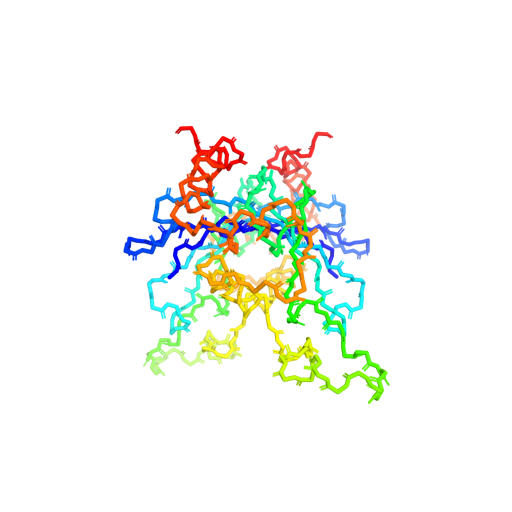 B 1 99 ? 1.958 -21.891 -8.883 1 97 99 PRO B CA 1
ATOM 1916 C C . PRO B 1 99 ? 1.928 -23.141 -8.008 1 97 99 PRO B C 1
ATOM 1918 O O . PRO B 1 99 ? 2.785 -24.016 -8.148 1 97 99 PRO B O 1
ATOM 1921 N N . ASN B 1 100 ? 1 -23.172 -7.086 1 95.25 100 ASN B N 1
ATOM 1922 C CA . ASN B 1 100 ? 0.72 -24.359 -6.293 1 95.25 100 ASN B CA 1
ATOM 1923 C C . ASN B 1 100 ? -0.465 -25.141 -6.855 1 95.25 100 ASN B C 1
ATOM 1925 O O . ASN B 1 100 ? -1.613 -24.719 -6.723 1 95.25 100 ASN B O 1
ATOM 1929 N N . PRO B 1 101 ? -0.296 -26.344 -7.336 1 96.19 101 PRO B N 1
ATOM 1930 C CA . PRO B 1 101 ? -1.381 -27.094 -7.977 1 96.19 101 PRO B CA 1
ATOM 1931 C C . PRO B 1 101 ? -2.244 -27.859 -6.973 1 96.19 101 PRO B C 1
ATOM 1933 O O . PRO B 1 101 ? -3.307 -28.375 -7.332 1 96.19 101 PRO B O 1
ATOM 1936 N N . GLN B 1 102 ? -1.924 -27.938 -5.809 1 92.44 102 GLN B N 1
ATOM 1937 C CA . GLN B 1 102 ? -2.572 -28.812 -4.836 1 92.44 102 GLN B CA 1
ATOM 1938 C C . GLN B 1 102 ? -3.883 -28.203 -4.34 1 92.44 102 GLN B C 1
ATOM 1940 O O . GLN B 1 102 ? -4.754 -28.922 -3.844 1 92.44 102 GLN B O 1
ATOM 1945 N N . SER B 1 103 ? -4.145 -27.016 -4.371 1 87.69 103 SER B N 1
ATOM 1946 C CA . SER B 1 103 ? -5.355 -26.328 -3.939 1 87.69 103 SER B CA 1
ATOM 1947 C C . SER B 1 103 ? -5.703 -25.172 -4.879 1 87.69 103 SER B C 1
ATOM 1949 O O . SER B 1 103 ? -5.703 -24.016 -4.469 1 87.69 103 SER B O 1
ATOM 1951 N N . PRO B 1 104 ? -6.074 -25.609 -6.098 1 95.94 104 PRO B N 1
ATOM 1952 C CA . PRO B 1 104 ? -6.309 -24.547 -7.086 1 95.94 104 PRO B CA 1
ATOM 1953 C C . PRO B 1 104 ? -7.641 -23.828 -6.879 1 95.94 104 PRO B C 1
ATOM 1955 O O . PRO B 1 104 ? -8.633 -24.469 -6.496 1 95.94 104 PRO B O 1
ATOM 1958 N N . LEU B 1 105 ? -7.617 -22.578 -7.02 1 96.69 105 LEU B N 1
ATOM 1959 C CA . LEU B 1 105 ? -8.836 -21.781 -7.086 1 96.69 105 LEU B CA 1
ATOM 1960 C C . LEU B 1 105 ? -9.383 -21.75 -8.508 1 96.69 105 LEU B C 1
ATOM 1962 O O . LEU B 1 105 ? -10.594 -21.672 -8.711 1 96.69 105 LEU B O 1
ATOM 1966 N N . ASN B 1 106 ? -8.523 -21.688 -9.508 1 98.25 106 ASN B N 1
ATOM 1967 C CA . ASN B 1 106 ? -8.852 -21.75 -10.93 1 98.25 106 ASN B CA 1
ATOM 1968 C C . ASN B 1 106 ? -8.539 -23.109 -11.523 1 98.25 106 ASN B C 1
ATOM 1970 O O . ASN B 1 106 ? -7.402 -23.375 -11.93 1 98.25 106 ASN B O 1
ATOM 1974 N N . VAL B 1 107 ? -9.484 -23.906 -11.688 1 97.75 107 VAL B N 1
ATOM 1975 C CA . VAL B 1 107 ? -9.32 -25.297 -12.07 1 97.75 107 VAL B CA 1
ATOM 1976 C C . VAL B 1 107 ? -8.867 -25.391 -13.523 1 97.75 107 VAL B C 1
ATOM 1978 O O . VAL B 1 107 ? -8.031 -26.219 -13.875 1 97.75 107 VAL B O 1
ATOM 1981 N N . LYS B 1 108 ? -9.461 -24.547 -14.312 1 97.94 108 LYS B N 1
ATOM 1982 C CA . LYS B 1 108 ? -9.086 -24.531 -15.727 1 97.94 108 LYS B CA 1
ATOM 1983 C C . LYS B 1 108 ? -7.598 -24.234 -15.898 1 97.94 108 LYS B C 1
ATOM 1985 O O . LYS B 1 108 ? -6.891 -24.969 -16.594 1 97.94 108 LYS B O 1
ATOM 1990 N N . ALA B 1 109 ? -7.125 -23.219 -15.289 1 98.56 109 ALA B N 1
ATOM 1991 C CA . ALA B 1 109 ? -5.711 -22.859 -15.359 1 98.56 109 ALA B CA 1
ATOM 1992 C C . ALA B 1 109 ? -4.832 -23.969 -14.781 1 98.56 109 ALA B C 1
ATOM 1994 O O . ALA B 1 109 ? -3.754 -24.25 -15.305 1 98.56 109 ALA B O 1
ATOM 1995 N N . ASN B 1 110 ? -5.285 -24.531 -13.695 1 98.62 110 ASN B N 1
ATOM 1996 C CA . ASN B 1 110 ? -4.535 -25.594 -13.047 1 98.62 110 ASN B CA 1
ATOM 1997 C C . ASN B 1 110 ? -4.359 -26.797 -13.969 1 98.62 110 ASN B C 1
ATOM 1999 O O . ASN B 1 110 ? -3.291 -27.406 -14 1 98.62 110 ASN B O 1
ATOM 2003 N N . ARG B 1 111 ? -5.379 -27.156 -14.617 1 98.56 111 ARG B N 1
ATOM 2004 C CA . ARG B 1 111 ? -5.324 -28.266 -15.562 1 98.56 111 ARG B CA 1
ATOM 2005 C C . ARG B 1 111 ? -4.25 -28.031 -16.625 1 98.56 111 ARG B C 1
ATOM 2007 O O . ARG B 1 111 ?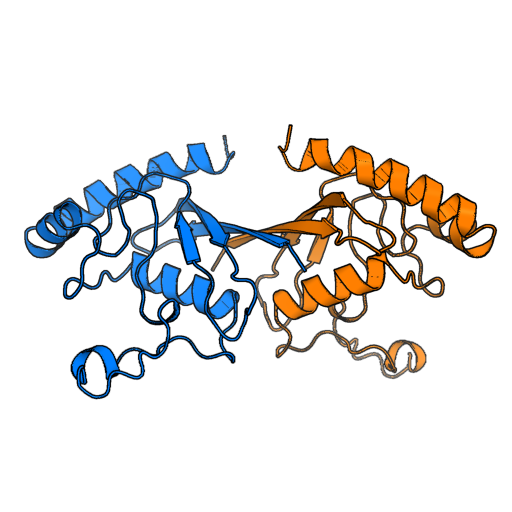 -3.439 -28.922 -16.906 1 98.56 111 ARG B O 1
ATOM 2014 N N . VAL B 1 112 ? -4.258 -26.875 -17.188 1 98.62 112 VAL B N 1
ATOM 2015 C CA . VAL B 1 112 ? -3.283 -26.547 -18.219 1 98.62 112 VAL B CA 1
ATOM 2016 C C . VAL B 1 112 ? -1.876 -26.562 -17.625 1 98.62 112 VAL B C 1
ATOM 2018 O O . VAL B 1 112 ? -0.941 -27.078 -18.25 1 98.62 112 VAL B O 1
ATOM 2021 N N . PHE B 1 113 ? -1.724 -26.078 -16.438 1 98.62 113 PHE B N 1
ATOM 2022 C CA . PHE B 1 113 ? -0.435 -26.031 -15.758 1 98.62 113 PHE B CA 1
ATOM 2023 C C . PHE B 1 113 ? 0.137 -27.422 -15.562 1 98.62 113 PHE B C 1
ATOM 2025 O O . PHE B 1 113 ? 1.322 -27.656 -15.812 1 98.62 113 PHE B O 1
ATOM 2032 N N . ILE B 1 114 ? -0.685 -28.312 -15.117 1 98.12 114 ILE B N 1
ATOM 2033 C CA . ILE B 1 114 ? -0.27 -29.672 -14.82 1 98.12 114 ILE B CA 1
ATOM 2034 C C . ILE B 1 114 ? 0.017 -30.422 -16.125 1 98.12 114 ILE B C 1
ATOM 2036 O O . ILE B 1 114 ? 0.989 -31.172 -16.203 1 98.12 114 ILE B O 1
ATOM 2040 N N . GLN B 1 115 ? -0.764 -30.172 -17.109 1 98.25 115 GLN B N 1
ATOM 2041 C CA . GLN B 1 115 ? -0.707 -30.938 -18.359 1 98.25 115 GLN B CA 1
ATOM 2042 C C . GLN B 1 115 ? 0.39 -30.422 -19.281 1 98.25 115 GLN B C 1
ATOM 2044 O O . GLN B 1 115 ? 1.05 -31.203 -19.969 1 98.25 115 GLN B O 1
ATOM 2049 N N . ASN B 1 116 ? 0.538 -29.156 -19.328 1 98.31 116 ASN B N 1
ATOM 2050 C CA . ASN B 1 116 ? 1.475 -28.516 -20.25 1 98.31 116 ASN B CA 1
ATOM 2051 C C . ASN B 1 116 ? 1.964 -27.172 -19.734 1 98.31 116 ASN B C 1
ATOM 2053 O O . ASN B 1 116 ? 1.393 -26.141 -20.047 1 98.31 116 ASN B O 1
ATOM 2057 N N . LYS B 1 117 ? 3.074 -27.156 -19.047 1 97.5 117 LYS B N 1
ATOM 2058 C CA . LYS B 1 117 ? 3.594 -25.953 -18.391 1 97.5 117 LYS B CA 1
ATOM 2059 C C . LYS B 1 117 ? 3.941 -24.875 -19.406 1 97.5 117 LYS B C 1
ATOM 2061 O O . LYS B 1 117 ? 3.73 -23.688 -19.172 1 97.5 117 LYS B O 1
ATOM 2066 N N . ASP B 1 118 ? 4.527 -25.328 -20.5 1 97.75 118 ASP B N 1
ATOM 2067 C CA . ASP B 1 118 ? 4.883 -24.359 -21.547 1 97.75 118 ASP B CA 1
ATOM 2068 C C . ASP B 1 118 ? 3.648 -23.641 -22.062 1 97.75 118 ASP B C 1
ATOM 2070 O O . ASP B 1 118 ? 3.66 -22.422 -22.219 1 97.75 118 ASP B O 1
ATOM 2074 N N . GLU B 1 119 ? 2.664 -24.406 -22.375 1 98.19 119 GLU B N 1
ATOM 2075 C CA . GLU B 1 119 ? 1.406 -23.812 -22.812 1 98.19 119 GLU B CA 1
ATOM 2076 C C . GLU B 1 119 ? 0.831 -22.891 -21.719 1 98.19 119 GLU B C 1
ATOM 2078 O O . GLU B 1 119 ? 0.306 -21.828 -22.031 1 98.19 119 GLU B O 1
ATOM 2083 N N . PHE B 1 120 ? 0.893 -23.281 -20.516 1 98.5 120 PHE B N 1
ATOM 2084 C CA . PHE B 1 120 ? 0.41 -22.5 -19.391 1 98.5 120 PHE B CA 1
ATOM 2085 C C . PHE B 1 120 ? 1.097 -21.125 -19.344 1 98.5 120 PHE B C 1
ATOM 2087 O O . PHE B 1 120 ? 0.431 -20.094 -19.297 1 98.5 120 PHE B O 1
ATOM 2094 N N . TRP B 1 121 ? 2.387 -21.141 -19.375 1 97.69 121 TRP B N 1
ATOM 2095 C CA . TRP B 1 121 ? 3.135 -19.906 -19.25 1 97.69 121 TRP B CA 1
ATOM 2096 C C . TRP B 1 121 ? 2.883 -18.984 -20.438 1 97.69 121 TRP B C 1
ATOM 2098 O O . TRP B 1 121 ? 2.865 -17.75 -20.297 1 97.69 121 TRP B O 1
ATOM 2108 N N . LYS B 1 122 ? 2.713 -19.594 -21.609 1 97.06 122 LYS B N 1
ATOM 2109 C CA . LYS B 1 122 ? 2.334 -18.781 -22.766 1 97.06 122 LYS B CA 1
ATOM 2110 C C . LYS B 1 122 ? 0.996 -18.094 -22.547 1 97.06 122 LYS B C 1
ATOM 2112 O O . LYS B 1 122 ? 0.868 -16.891 -22.797 1 97.06 122 LYS B O 1
ATOM 2117 N N . THR B 1 123 ? 0.007 -18.828 -22.141 1 97.75 123 THR B N 1
ATOM 2118 C CA . THR B 1 123 ? -1.319 -18.281 -21.875 1 97.75 123 THR B CA 1
ATOM 2119 C C . THR B 1 123 ? -1.262 -17.234 -20.75 1 97.75 123 THR B C 1
ATOM 2121 O O . THR B 1 123 ? -1.868 -16.172 -20.859 1 97.75 123 THR B O 1
ATOM 2124 N N . PHE B 1 124 ? -0.545 -17.609 -19.688 1 97.44 124 PHE B N 1
ATOM 2125 C CA . PHE B 1 124 ? -0.349 -16.703 -18.562 1 97.44 124 PHE B CA 1
ATOM 2126 C C . PHE B 1 124 ? 0.207 -15.367 -19.047 1 97.44 124 PHE B C 1
ATOM 2128 O O . PHE B 1 124 ? -0.281 -14.305 -18.656 1 97.44 124 PHE B O 1
ATOM 2135 N N . ARG B 1 125 ? 1.146 -15.406 -19.906 1 95.38 125 ARG B N 1
ATOM 2136 C CA . ARG B 1 125 ? 1.779 -14.203 -20.438 1 95.38 125 ARG B CA 1
ATOM 2137 C C . ARG B 1 125 ? 0.799 -13.398 -21.281 1 95.38 125 ARG B C 1
ATOM 2139 O O . ARG B 1 125 ? 0.802 -12.164 -21.234 1 95.38 125 ARG B O 1
ATOM 2146 N N . ASP B 1 126 ? -0.009 -14.055 -22.031 1 94.81 126 ASP B N 1
ATOM 2147 C CA . ASP B 1 126 ? -1.023 -13.375 -22.828 1 94.81 126 ASP B CA 1
ATOM 2148 C C . ASP B 1 126 ? -1.974 -12.578 -21.938 1 94.81 126 ASP B C 1
ATOM 2150 O O . ASP B 1 126 ? -2.318 -11.438 -22.266 1 94.81 126 ASP B O 1
ATOM 2154 N N . TYR B 1 127 ? -2.359 -13.172 -20.859 1 94.81 127 TYR B N 1
ATOM 2155 C CA . TYR B 1 127 ? -3.229 -12.492 -19.906 1 94.81 127 TYR B CA 1
ATOM 2156 C C . TYR B 1 127 ? -2.51 -11.312 -19.266 1 94.81 127 TYR B C 1
ATOM 2158 O O . TYR B 1 127 ? -3.078 -10.227 -19.141 1 94.81 127 TYR B O 1
ATOM 2166 N N . CYS B 1 128 ? -1.237 -11.531 -18.875 1 91.88 128 CYS B N 1
ATOM 2167 C CA . CYS B 1 128 ? -0.449 -10.484 -18.234 1 91.88 128 CYS B CA 1
ATOM 2168 C C . CYS B 1 128 ? -0.323 -9.266 -19.141 1 91.88 128 CYS B C 1
ATOM 2170 O O . CYS B 1 128 ? -0.372 -8.125 -18.672 1 91.88 128 CYS B O 1
ATOM 2172 N N . ASN B 1 129 ? -0.139 -9.5 -20.406 1 88.38 129 ASN B N 1
ATOM 2173 C CA . ASN B 1 129 ? 0.031 -8.422 -21.375 1 88.38 129 ASN B CA 1
ATOM 2174 C C . ASN B 1 129 ? -1.206 -7.535 -21.438 1 88.38 129 ASN B C 1
ATOM 2176 O O . ASN B 1 129 ? -1.103 -6.34 -21.734 1 88.38 129 ASN B O 1
ATOM 2180 N N . ARG B 1 130 ? -2.311 -8.008 -21.078 1 88.62 130 ARG B N 1
ATOM 2181 C CA . ARG B 1 130 ? -3.549 -7.23 -21.094 1 88.62 130 ARG B CA 1
ATOM 2182 C C . ARG B 1 130 ? -3.705 -6.422 -19.812 1 88.62 130 ARG B C 1
ATOM 2184 O O . ARG B 1 130 ? -4.508 -5.488 -19.75 1 88.62 130 ARG B O 1
ATOM 2191 N N . GLY B 1 131 ? -2.939 -6.773 -18.797 1 88.75 131 GLY B N 1
ATOM 2192 C CA . GLY B 1 131 ? -3.008 -6.102 -17.5 1 88.75 131 GLY B CA 1
ATOM 2193 C C . GLY B 1 131 ? -2.664 -4.625 -17.578 1 88.75 131 GLY B C 1
ATOM 2194 O O . GLY B 1 131 ? -3.172 -3.824 -16.797 1 88.75 131 GLY B O 1
ATOM 2195 N N . ARG B 1 132 ? -1.818 -4.254 -18.578 1 85.75 132 ARG B N 1
ATOM 2196 C CA . ARG B 1 132 ? -1.399 -2.869 -18.75 1 85.75 132 ARG B CA 1
ATOM 2197 C C . ARG B 1 132 ? -2.602 -1.959 -18.984 1 85.75 132 ARG B C 1
ATOM 2199 O O . ARG B 1 132 ? -2.613 -0.813 -18.531 1 85.75 132 ARG B O 1
ATOM 2206 N N . GLU B 1 133 ? -3.627 -2.467 -19.609 1 85.88 133 GLU B N 1
ATOM 2207 C CA . GLU B 1 133 ? -4.848 -1.714 -19.891 1 85.88 133 GLU B CA 1
ATOM 2208 C C . GLU B 1 133 ? -5.582 -1.363 -18.594 1 85.88 133 GLU B C 1
ATOM 2210 O O . GLU B 1 133 ? -6.242 -0.326 -18.516 1 85.88 133 GLU B O 1
ATOM 2215 N N . TYR B 1 134 ? -5.398 -2.168 -17.656 1 85.31 134 TYR B N 1
ATOM 2216 C CA . TYR B 1 134 ? -6.117 -2.006 -16.406 1 85.31 134 TYR B CA 1
ATOM 2217 C C . TYR B 1 134 ? -5.32 -1.157 -15.422 1 85.31 134 TYR B C 1
ATOM 2219 O O . TYR B 1 134 ? -5.859 -0.687 -14.414 1 85.31 134 TYR B O 1
ATOM 2227 N N . ALA B 1 135 ? -4.062 -0.982 -15.664 1 80.62 135 ALA B N 1
ATOM 2228 C CA . ALA B 1 135 ? -3.193 -0.177 -14.805 1 80.62 135 ALA B CA 1
ATOM 2229 C C . ALA B 1 135 ? -3.221 1.29 -15.227 1 80.62 135 ALA B C 1
ATOM 2231 O O . ALA B 1 135 ? -2.689 2.152 -14.516 1 80.62 135 ALA B O 1
ATOM 2232 N N . GLY B 1 136 ? -3.957 1.715 -16.188 1 71 136 GLY B N 1
ATOM 2233 C CA . GLY B 1 136 ? -3.971 3.076 -16.703 1 71 136 GLY B CA 1
ATOM 2234 C C . GLY B 1 136 ? -2.689 3.455 -17.422 1 71 136 GLY B C 1
ATOM 2235 O O . GLY B 1 136 ? -2.363 4.641 -17.531 1 71 136 GLY B O 1
ATOM 2236 N N . VAL B 1 137 ? -1.862 2.537 -17.609 1 57.09 137 VAL B N 1
ATOM 2237 C CA . VAL B 1 137 ? -0.63 2.791 -18.344 1 57.09 137 VAL B CA 1
ATOM 2238 C C . VAL B 1 137 ? -0.861 2.551 -19.828 1 57.09 137 VAL B C 1
ATOM 2240 O O . VAL B 1 137 ? -1.383 1.506 -20.219 1 57.09 137 VAL B O 1
ATOM 2243 N N . HIS B 1 138 ? -1.144 3.717 -20.453 1 49.06 138 HIS B N 1
ATOM 2244 C CA . HIS B 1 138 ? -1.257 3.594 -21.906 1 49.06 138 HIS B CA 1
ATOM 2245 C C . HIS B 1 138 ? 0.106 3.725 -22.578 1 49.06 138 HIS B C 1
ATOM 2247 O O . HIS B 1 138 ? 0.988 4.422 -22.062 1 49.06 138 HIS B O 1
#

Nearest PDB structures (foldseek):
  5knl-assembly1_C  TM=9.080E-01  e=7.955E-14  Schizosaccharomyces pombe 972h-
  6op8-assembly1_A  TM=8.934E-01  e=6.584E-14  Schizosaccharomyces pombe 972h-
  2cyx-assembly1_A  TM=9.179E-01  e=3.613E-13  Homo sapiens
  8t0s-assembly1_A  TM=8.728E-01  e=3.613E-13  Homo sapiens
  3fsh-assembly2_B  TM=8.895E-01  e=1.358E-12  Mus musculus

Organism: Trichomonas vaginalis (strain ATCC PRA-98 / G3) (NCBI:txid412133)

pLDDT: mean 88.97, std 13.92, range [46.53, 98.62]

Foldseek 3Di:
DQDKDKDWDAAPPPALQHRFTWIKTWADDPPPPLAATWMAIPFQAQAQQAARRRTGHDQQNAADPPPVPPCPSVVGDHHDNVDDPVNVVVVVSVCLRPPDLPDGNDVVSSVCCVVPVVVSSVVRNVRRVCNCVVVPND/DDDKDKDWDAAPPPALQHRFTWIKTWADDPPPPLAATWMAIPFQAQAQQAARRRTGHDQQNAAPPPPVPPCPSVVGDHHDNVDDPVNVVVVVSVCLRPPDLPDGNDVVLSVCCVVPVVVSSVVRNVRRVCNCVVVPND

Sequence (276 aa):
MFSHWRVTIIGQSGTRFSDCILPAELIFPEDFPMRPPMMKFLCPMFHPNIGEDGKVCISILHEQKDDPTNEQEQLNEKWLPVHTIETIVISVICMLGDPNPQSPLNVKANRVFIQNKDEFWKTFRDYCNRGREYAGVHMFSHWRVTIIGQSGTRFSDCILPAELIFPEDFPMRPPMMKFLCPMFHPNIGEDGKVCISILHEQKDDPTNEQEQLNEKWLPVHTIETIVISVICMLGDPNPQSPLNVKANRVFIQNKDEFWKTFRDYCNRGREYAGVH

Radius of gyration: 21.32 Å; Cα contacts (8 Å, |Δi|>4): 516; chains: 2; bounding box: 42×65×42 Å

Solvent-accessible surface area (backbone atoms only — not comparable to full-atom values): 15007 Å² total; per-residue (Å²): 131,60,59,46,38,36,36,31,43,38,33,51,85,91,48,84,46,44,78,24,35,43,29,29,36,45,47,70,49,92,58,53,54,79,42,54,42,48,44,29,37,70,35,70,61,58,36,20,33,28,23,85,79,15,39,59,64,53,48,54,56,33,68,70,66,83,57,77,81,60,58,77,72,59,79,49,64,44,39,49,61,82,62,48,73,66,56,51,52,51,52,50,55,54,38,74,72,50,70,55,76,88,71,47,62,17,60,70,41,28,52,40,41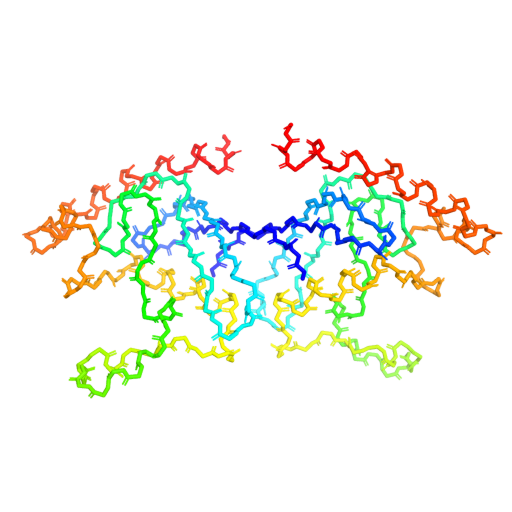,75,74,34,50,71,60,31,53,53,52,28,42,56,32,35,65,54,13,30,69,61,54,72,55,126,133,60,59,48,39,36,37,32,44,36,33,52,84,90,46,85,46,44,76,24,35,43,30,29,36,47,48,70,51,92,59,53,54,78,43,55,43,49,44,28,37,70,35,71,60,58,37,19,34,29,22,85,80,16,39,58,62,55,46,53,56,33,67,69,67,84,58,78,80,61,58,78,70,60,78,49,66,42,38,48,63,84,63,49,73,65,57,50,52,52,52,50,57,53,38,74,70,50,70,55,76,88,69,47,61,17,60,70,39,30,51,39,40,75,75,36,51,68,60,30,53,52,53,27,44,57,30,34,64,54,13,30,70,62,56,72,54,126

InterPro domains:
  IPR000608 Ubiquitin-conjugating (UBC), catalytic core domain [PF00179] (3-127)
  IPR000608 Ubiquitin-conjugating (UBC), catalytic core domain [PS50127] (1-133)
  IPR016135 Ubiquitin-conjugating enzyme/RWD-like [G3DSA:3.10.110.10] (1-133)
  IPR016135 Ubiquitin-conjugating enzyme/RWD-like [SSF54495] (3-129)
  IPR023313 Ubiquitin-conjugating enzyme, active site [PS00183] (46-61)
  IPR050113 Ubiquitin-conjugating enzyme E2-like [PTHR24067] (3-122)